Protein AF-A0A917JAT6-F1 (afdb_monomer)

Sequence (287 aa):
MPDSNSFQEDFKFYHLDSLLVVKVNQLYSSKQAAKDDDYQKNLVIRNLDEDVFSIVPGIKSLMTAGKVTSITLRTAHGNDFLRFNGGRLDGKFVSKKGEKTIIEGFYKKGIEDSIWTFGDTSSALVTKVKFINGERTQIQQFKDDKLVSSNTINTRTDTIRNKGIQIGVLILCMISMVFLLVKNYLSTLHKKLQIKLGFKWLLCLVLPVVVWIFQLIITLLLGDNHHDIFEMVAIFFLLYISTCPLFFIIVFLIRLSKQIDIIWYCLSFALAFNVWKAYGEFLMLSI

Nearest PDB structures (foldseek):
  9cpc-assembly1_3Q  TM=5.060E-01  e=4.521E+00  Sus scrofa
  2kgx-assembly1_A  TM=2.563E-01  e=4.772E+00  Mus musculus
  6dfk-assembly2_L  TM=2.244E-01  e=6.958E+00  Plasmodium falciparum 3D7

Radius of gyration: 28.68 Å; Cα contacts (8 Å, |Δi|>4): 379; chains: 1; bounding box: 66×33×79 Å

Structure (mmCIF, N/CA/C/O backbone):
data_AF-A0A917JAT6-F1
#
_entry.id   AF-A0A917JAT6-F1
#
loop_
_atom_site.group_PDB
_atom_site.id
_atom_site.type_symbol
_atom_site.label_atom_id
_atom_site.label_alt_id
_atom_site.label_comp_id
_atom_site.label_asym_id
_atom_site.label_entity_id
_atom_site.label_seq_id
_atom_site.pdbx_PDB_ins_code
_atom_site.Cartn_x
_atom_site.Cartn_y
_atom_site.Cartn_z
_atom_site.occupancy
_at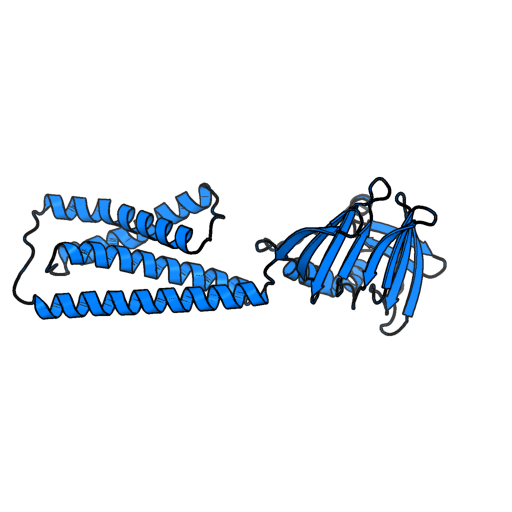om_site.B_iso_or_equiv
_atom_site.auth_seq_id
_atom_site.auth_comp_id
_atom_site.auth_asym_id
_atom_site.auth_atom_id
_atom_site.pdbx_PDB_model_num
ATOM 1 N N . MET A 1 1 ? 32.120 -16.185 0.693 1.00 26.16 1 MET A N 1
ATOM 2 C CA . MET A 1 1 ? 32.010 -15.627 -0.670 1.00 26.16 1 MET A CA 1
ATOM 3 C C . MET A 1 1 ? 30.837 -16.326 -1.327 1.00 26.16 1 MET A C 1
ATOM 5 O O . MET A 1 1 ? 30.797 -17.542 -1.199 1.00 26.16 1 MET A O 1
ATOM 9 N N . PRO A 1 2 ? 29.861 -15.619 -1.915 1.00 32.66 2 PRO A N 1
ATOM 10 C CA . PRO A 1 2 ? 28.844 -16.288 -2.714 1.00 32.66 2 PRO A CA 1
ATOM 11 C C . PRO A 1 2 ? 29.507 -16.836 -3.986 1.00 32.66 2 PRO A C 1
ATOM 13 O O . PRO A 1 2 ? 30.313 -16.138 -4.606 1.00 32.66 2 PRO A O 1
ATOM 16 N N . ASP A 1 3 ? 29.220 -18.092 -4.321 1.00 32.19 3 ASP A N 1
ATOM 17 C CA . ASP A 1 3 ? 29.770 -18.785 -5.487 1.00 32.19 3 ASP A CA 1
ATOM 18 C C . ASP A 1 3 ? 29.329 -18.109 -6.793 1.00 32.19 3 ASP A C 1
ATOM 20 O O . ASP A 1 3 ? 28.175 -17.717 -6.957 1.00 32.19 3 ASP A O 1
ATOM 24 N N . SER A 1 4 ? 30.241 -18.014 -7.762 1.00 40.44 4 SER A N 1
ATOM 25 C CA . SER A 1 4 ? 30.101 -17.270 -9.026 1.00 40.44 4 SER A CA 1
ATOM 26 C C . SER A 1 4 ? 28.931 -17.686 -9.935 1.00 40.44 4 SER A C 1
ATOM 28 O O . SER A 1 4 ? 28.701 -17.044 -10.958 1.00 40.44 4 SER A O 1
ATOM 30 N N . ASN A 1 5 ? 28.190 -18.738 -9.580 1.00 38.47 5 ASN A N 1
ATOM 31 C CA . ASN A 1 5 ? 27.016 -19.213 -10.312 1.00 38.47 5 ASN A CA 1
ATOM 32 C C . ASN A 1 5 ? 25.690 -18.603 -9.819 1.00 38.47 5 ASN A C 1
ATOM 34 O O . ASN A 1 5 ? 24.684 -18.760 -10.504 1.00 38.47 5 ASN A O 1
ATOM 38 N N . SER A 1 6 ? 25.660 -17.877 -8.691 1.00 45.09 6 SER A N 1
ATOM 39 C CA . SER A 1 6 ? 24.417 -17.284 -8.161 1.00 45.09 6 SER A CA 1
ATOM 40 C C . SER A 1 6 ? 23.932 -16.046 -8.928 1.00 45.09 6 SER A C 1
ATOM 42 O O . SER A 1 6 ? 22.791 -15.637 -8.769 1.00 45.09 6 SER A O 1
ATOM 44 N N . PHE A 1 7 ? 24.770 -15.435 -9.772 1.00 51.31 7 PHE A N 1
ATOM 45 C CA . PHE A 1 7 ? 24.435 -14.181 -10.463 1.00 51.31 7 PHE A CA 1
ATOM 46 C C . PHE A 1 7 ? 23.623 -14.352 -11.754 1.00 51.31 7 PHE A C 1
ATOM 48 O O . PHE A 1 7 ? 23.076 -13.368 -12.251 1.00 51.31 7 PHE A O 1
ATOM 55 N N . GLN A 1 8 ? 23.568 -15.556 -12.336 1.00 51.12 8 GLN A N 1
ATOM 56 C CA . GLN A 1 8 ? 22.946 -15.756 -13.654 1.00 51.12 8 GLN A CA 1
ATOM 57 C C . GLN A 1 8 ? 21.416 -15.646 -13.636 1.00 51.12 8 GLN A C 1
ATOM 59 O O . GLN A 1 8 ? 20.826 -15.262 -14.648 1.00 51.12 8 GLN A O 1
ATOM 64 N N . GLU A 1 9 ? 20.770 -15.963 -12.512 1.00 60.34 9 GLU A N 1
ATOM 65 C CA . GLU A 1 9 ? 19.317 -15.805 -12.380 1.00 60.34 9 GLU A CA 1
ATOM 66 C C . GLU A 1 9 ? 18.945 -14.331 -12.141 1.00 60.34 9 GLU A C 1
ATOM 68 O O . GLU A 1 9 ? 18.022 -13.807 -12.777 1.00 60.34 9 GLU A O 1
ATOM 73 N N . ASP A 1 10 ? 19.746 -13.621 -11.343 1.00 73.69 10 ASP A N 1
ATOM 74 C CA . ASP A 1 10 ? 19.476 -12.243 -10.924 1.00 73.69 10 ASP A CA 1
ATOM 75 C C . ASP A 1 10 ? 19.857 -11.192 -11.978 1.00 73.69 10 ASP A C 1
ATOM 77 O O . ASP A 1 10 ? 19.157 -10.186 -12.127 1.00 73.69 10 ASP A O 1
ATOM 81 N N . PHE A 1 11 ? 20.918 -11.423 -12.762 1.00 83.00 11 PHE A N 1
ATOM 82 C CA . PHE A 1 11 ? 21.446 -10.455 -13.729 1.00 83.00 11 PHE A CA 1
ATOM 83 C C . PHE A 1 11 ? 21.604 -11.024 -15.144 1.00 83.00 11 PHE A C 1
ATOM 85 O O . PHE A 1 11 ? 21.954 -12.180 -15.363 1.00 83.00 11 PHE A O 1
ATOM 92 N N . LYS A 1 12 ? 21.399 -10.162 -16.144 1.00 86.62 12 LYS A N 1
ATOM 93 C CA . LYS A 1 12 ? 21.742 -10.404 -17.552 1.00 86.62 12 LYS A CA 1
ATOM 94 C C . LYS A 1 12 ? 22.658 -9.303 -18.058 1.00 86.62 12 LYS A C 1
ATOM 96 O O . LYS A 1 12 ? 22.337 -8.123 -17.942 1.00 86.62 12 LYS A O 1
ATOM 101 N N . PHE A 1 13 ? 23.770 -9.696 -18.663 1.00 87.75 13 PHE A N 1
ATOM 102 C CA . PHE A 1 13 ? 24.821 -8.785 -19.104 1.00 87.75 13 PHE A CA 1
ATOM 103 C C . PHE A 1 13 ? 24.815 -8.632 -20.625 1.00 87.75 13 PHE A C 1
ATOM 105 O O . PHE A 1 13 ? 24.761 -9.623 -21.352 1.00 87.75 13 PHE A O 1
ATOM 112 N N . TYR A 1 14 ? 24.901 -7.392 -21.106 1.00 87.62 14 TYR A N 1
ATOM 113 C CA . TYR A 1 14 ? 25.082 -7.069 -22.519 1.00 87.62 14 TYR A CA 1
ATOM 114 C C . TYR A 1 14 ? 26.344 -6.220 -22.669 1.00 87.62 14 TYR A C 1
ATOM 116 O O . TYR A 1 14 ? 26.403 -5.081 -22.203 1.00 87.62 14 TYR A O 1
ATOM 124 N N . HIS A 1 15 ? 27.359 -6.790 -23.311 1.00 86.94 15 HIS A N 1
ATOM 125 C CA . HIS A 1 15 ? 28.619 -6.109 -23.589 1.00 86.94 15 HIS A CA 1
ATOM 126 C C . HIS A 1 15 ? 28.504 -5.346 -24.912 1.00 86.94 15 HIS A C 1
ATOM 128 O O . HIS A 1 15 ? 28.203 -5.940 -25.946 1.00 86.94 15 HIS A O 1
ATOM 134 N N . LEU A 1 16 ? 28.727 -4.033 -24.868 1.00 84.12 16 LEU A N 1
ATOM 135 C CA . LEU A 1 16 ? 28.661 -3.125 -26.013 1.00 84.12 16 LEU A CA 1
ATOM 136 C C . LEU A 1 16 ? 29.950 -2.301 -26.072 1.00 84.12 16 LEU A C 1
ATOM 138 O O . LEU A 1 16 ? 30.030 -1.233 -25.471 1.00 84.12 16 LEU A O 1
ATOM 142 N N . ASP A 1 17 ? 30.960 -2.801 -26.782 1.00 81.38 17 ASP A N 1
ATOM 143 C CA . ASP A 1 17 ? 32.300 -2.210 -26.902 1.00 81.38 17 ASP A CA 1
ATOM 144 C C . ASP A 1 17 ? 32.926 -1.828 -25.544 1.00 81.38 17 ASP A C 1
ATOM 146 O O . ASP A 1 17 ? 33.538 -2.655 -24.872 1.00 81.38 17 ASP A O 1
ATOM 150 N N . SER A 1 18 ? 32.761 -0.570 -25.125 1.00 82.31 18 SER A N 1
ATOM 151 C CA . SER A 1 18 ? 33.273 -0.015 -23.862 1.00 82.31 18 SER A CA 1
ATOM 152 C C . SER A 1 18 ? 32.227 0.073 -22.743 1.00 82.31 18 SER A C 1
ATOM 154 O O . SER A 1 18 ? 32.547 0.499 -21.634 1.00 82.31 18 SER A O 1
ATOM 156 N N . LEU A 1 19 ? 30.981 -0.310 -23.022 1.00 85.38 19 LEU A N 1
ATOM 157 C CA . LEU A 1 19 ? 29.844 -0.236 -22.115 1.00 85.38 19 LEU A CA 1
ATOM 158 C C . LEU A 1 19 ? 29.406 -1.637 -21.689 1.00 85.38 19 LEU A C 1
ATOM 160 O O . LEU A 1 19 ? 29.273 -2.548 -22.506 1.00 85.38 19 LEU A O 1
ATOM 164 N N . LEU A 1 20 ? 29.116 -1.779 -20.400 1.00 87.81 20 LEU A N 1
ATOM 165 C CA . LEU A 1 20 ? 28.405 -2.927 -19.858 1.00 87.81 20 LEU A CA 1
ATOM 166 C C . LEU A 1 20 ? 26.990 -2.485 -19.502 1.00 87.81 20 LEU A C 1
ATOM 168 O O . LEU A 1 20 ? 26.807 -1.577 -18.693 1.00 87.81 20 LEU A O 1
ATOM 172 N N . VAL A 1 21 ? 25.996 -3.136 -20.092 1.00 87.44 21 VAL A N 1
ATOM 173 C CA . VAL A 1 21 ? 24.591 -2.918 -19.756 1.00 87.44 21 VAL A CA 1
ATOM 174 C C . VAL A 1 21 ? 24.119 -4.101 -18.933 1.00 87.44 21 VAL A C 1
ATOM 176 O O . VAL A 1 21 ? 24.213 -5.249 -19.368 1.00 87.44 21 VAL A O 1
ATOM 179 N N . VAL A 1 22 ? 23.610 -3.814 -17.740 1.00 86.62 22 VAL A N 1
ATOM 180 C CA . VAL A 1 22 ? 23.128 -4.827 -16.804 1.00 86.62 22 VAL A CA 1
ATOM 181 C C . VAL A 1 22 ? 21.609 -4.755 -16.754 1.00 86.62 22 VAL A C 1
ATOM 183 O O . VAL A 1 22 ? 21.034 -3.734 -16.386 1.00 86.62 22 VAL A O 1
ATOM 186 N N . LYS A 1 23 ? 20.949 -5.847 -17.129 1.00 87.06 23 LYS A N 1
ATOM 187 C CA . LYS A 1 23 ? 19.532 -6.063 -16.857 1.00 87.06 23 LYS A CA 1
ATOM 188 C C . LYS A 1 23 ? 19.415 -6.799 -15.532 1.00 87.06 23 LYS A C 1
ATOM 190 O O . LYS A 1 23 ? 19.900 -7.918 -15.405 1.00 87.06 23 LYS A O 1
ATOM 195 N N . VAL A 1 24 ? 18.736 -6.178 -14.582 1.00 83.81 24 VAL A N 1
ATOM 196 C CA . VAL A 1 24 ? 18.411 -6.782 -13.292 1.00 83.81 24 VAL A CA 1
ATOM 197 C C . VAL A 1 24 ? 17.063 -7.484 -13.431 1.00 83.81 24 VAL A C 1
ATOM 199 O O . VAL A 1 24 ? 16.063 -6.842 -13.747 1.00 83.81 24 VAL A O 1
ATOM 202 N N . ASN A 1 25 ? 17.046 -8.809 -13.298 1.00 79.81 25 ASN A N 1
ATOM 203 C CA . ASN A 1 25 ? 15.832 -9.612 -13.431 1.00 79.81 25 ASN A CA 1
ATOM 204 C C . ASN A 1 25 ? 15.031 -9.629 -12.125 1.00 79.81 25 ASN A C 1
ATOM 206 O O . ASN A 1 25 ? 13.802 -9.631 -12.179 1.00 79.81 25 ASN A O 1
ATOM 210 N N . GLN A 1 26 ? 15.714 -9.648 -10.977 1.00 73.62 26 GLN A N 1
ATOM 211 C CA . GLN A 1 26 ? 15.099 -9.690 -9.652 1.00 73.62 26 GLN A CA 1
ATOM 212 C C . GLN A 1 26 ? 15.889 -8.837 -8.656 1.00 73.62 26 GLN A C 1
ATOM 214 O O . GLN A 1 26 ? 17.112 -8.752 -8.723 1.00 73.62 26 GLN A O 1
ATOM 219 N N . LEU A 1 27 ? 15.168 -8.197 -7.734 1.00 72.19 27 LEU A N 1
ATOM 220 C CA . LEU A 1 27 ? 15.721 -7.496 -6.578 1.00 72.19 27 LEU A CA 1
ATOM 221 C C . LEU A 1 27 ? 14.931 -7.919 -5.348 1.00 72.19 27 LEU A C 1
ATOM 223 O O . LEU A 1 27 ? 13.707 -7.778 -5.312 1.00 72.19 27 LEU A O 1
ATOM 227 N N . TYR A 1 28 ? 15.634 -8.419 -4.339 1.00 66.19 28 TYR A N 1
ATOM 228 C CA . TYR A 1 28 ? 15.026 -8.739 -3.056 1.00 66.19 28 TYR A CA 1
ATOM 229 C C . TYR A 1 28 ? 14.884 -7.471 -2.213 1.00 66.19 28 TYR A C 1
ATOM 231 O O . TYR A 1 28 ? 15.840 -6.721 -2.029 1.00 66.19 28 TYR A O 1
ATOM 239 N N . SER A 1 29 ? 13.689 -7.254 -1.663 1.00 62.28 29 SER A N 1
ATOM 240 C CA . SER A 1 29 ? 13.439 -6.239 -0.639 1.00 62.28 29 SER A CA 1
ATOM 241 C C . SER A 1 29 ? 13.060 -6.929 0.662 1.00 62.28 29 SER A C 1
ATOM 243 O O . SER A 1 29 ? 12.174 -7.781 0.682 1.00 62.28 29 SER A O 1
ATOM 245 N N . SER A 1 30 ? 13.713 -6.549 1.759 1.00 56.97 30 SER A N 1
ATOM 246 C CA . SER A 1 30 ? 13.382 -7.030 3.105 1.00 56.97 30 SER A CA 1
ATOM 247 C C . SER A 1 30 ? 12.138 -6.358 3.694 1.00 56.97 30 SER A C 1
ATOM 249 O O . SER A 1 30 ? 11.645 -6.787 4.735 1.00 56.97 30 SER A O 1
ATOM 251 N N . LYS A 1 31 ? 11.623 -5.301 3.050 1.00 57.16 31 LYS A N 1
ATOM 252 C CA . LYS A 1 31 ? 10.416 -4.595 3.488 1.00 57.16 31 LYS A CA 1
ATOM 253 C C . LYS A 1 31 ? 9.184 -5.211 2.837 1.00 57.16 31 LYS A C 1
ATOM 255 O O . LYS A 1 31 ? 9.107 -5.307 1.614 1.00 57.16 31 LYS A O 1
ATOM 260 N N . GLN A 1 32 ? 8.211 -5.584 3.665 1.00 53.62 32 GLN A N 1
ATOM 261 C CA . GLN A 1 32 ? 6.895 -6.014 3.208 1.00 53.62 32 GLN A CA 1
ATOM 262 C C . GLN A 1 32 ? 6.254 -4.858 2.431 1.00 53.62 32 GLN A C 1
ATOM 264 O O . GLN A 1 32 ? 6.101 -3.762 2.969 1.00 53.62 32 GLN A O 1
ATOM 269 N N . ALA A 1 33 ? 5.956 -5.076 1.149 1.00 50.56 33 ALA A N 1
ATOM 270 C CA . ALA A 1 33 ? 5.311 -4.062 0.326 1.00 50.56 33 ALA A CA 1
ATOM 271 C C . ALA A 1 33 ? 3.945 -3.729 0.935 1.00 50.56 33 ALA A C 1
ATOM 273 O O . ALA A 1 33 ? 3.173 -4.644 1.245 1.00 50.56 33 ALA A O 1
ATOM 274 N N . ALA A 1 34 ? 3.630 -2.440 1.105 1.00 53.25 34 ALA A N 1
ATOM 275 C CA . ALA A 1 34 ? 2.240 -2.080 1.326 1.00 53.25 34 ALA A CA 1
ATOM 276 C C . ALA A 1 34 ? 1.436 -2.464 0.069 1.00 53.25 34 ALA A C 1
ATOM 278 O O . ALA A 1 34 ? 1.977 -2.698 -1.018 1.00 53.25 34 ALA A O 1
ATOM 279 N N . LYS A 1 35 ? 0.126 -2.619 0.214 1.00 52.84 35 LYS A N 1
ATOM 280 C CA . LYS A 1 35 ? -0.725 -3.011 -0.907 1.00 52.84 35 LYS A CA 1
ATOM 281 C C . LYS A 1 35 ? -0.619 -1.978 -2.043 1.00 52.84 35 LYS A C 1
ATOM 283 O O . LYS A 1 35 ? -0.720 -0.786 -1.777 1.00 52.84 35 LYS A O 1
ATOM 288 N N . ASP A 1 36 ? -0.426 -2.450 -3.279 1.00 51.78 36 ASP A N 1
ATOM 289 C CA . ASP A 1 36 ? -0.263 -1.616 -4.487 1.00 51.78 36 ASP A CA 1
ATOM 290 C C . ASP A 1 36 ? 0.887 -0.585 -4.390 1.00 51.78 36 ASP A C 1
ATOM 292 O O . ASP A 1 36 ? 0.876 0.460 -5.039 1.00 51.78 36 ASP A O 1
ATOM 296 N N . ASP A 1 37 ? 1.907 -0.886 -3.580 1.00 60.38 37 ASP A N 1
ATOM 297 C CA . ASP A 1 37 ? 3.001 0.027 -3.254 1.00 60.38 37 ASP A CA 1
ATOM 298 C C . ASP A 1 37 ? 4.121 -0.001 -4.304 1.00 60.38 37 ASP A C 1
ATOM 300 O O . ASP A 1 37 ? 5.199 -0.579 -4.129 1.00 60.38 37 ASP A O 1
ATOM 304 N N . ASP A 1 38 ? 3.864 0.678 -5.420 1.00 70.44 38 ASP A N 1
ATOM 305 C CA . ASP A 1 38 ? 4.898 1.000 -6.404 1.00 70.44 38 ASP A CA 1
ATOM 306 C C . ASP A 1 38 ? 5.962 1.966 -5.829 1.00 70.44 38 ASP A C 1
ATOM 308 O O . ASP A 1 38 ? 7.052 2.091 -6.392 1.00 70.44 38 ASP A O 1
ATOM 312 N N . TYR A 1 39 ? 5.695 2.620 -4.692 1.00 72.75 39 TYR A N 1
ATOM 313 C CA . TYR A 1 39 ? 6.650 3.504 -4.029 1.00 72.75 39 TYR A CA 1
ATOM 314 C C . TYR A 1 39 ? 7.823 2.721 -3.421 1.00 72.75 39 TYR A C 1
ATOM 316 O O . TYR A 1 39 ? 8.975 3.118 -3.605 1.00 72.75 39 TYR A O 1
ATOM 324 N N . GLN A 1 40 ? 7.591 1.595 -2.734 1.00 72.56 40 GLN A N 1
ATOM 325 C CA . GLN A 1 40 ? 8.688 0.789 -2.167 1.00 72.56 40 GLN A CA 1
ATOM 326 C C . GLN A 1 40 ? 9.576 0.211 -3.266 1.00 72.56 40 GLN A C 1
ATOM 328 O O . GLN A 1 40 ? 10.797 0.200 -3.111 1.00 72.56 40 GLN A O 1
ATOM 333 N N . LYS A 1 41 ? 8.994 -0.173 -4.414 1.00 76.31 41 LYS A N 1
ATOM 334 C CA . LYS A 1 41 ? 9.765 -0.512 -5.622 1.00 76.31 41 LYS A CA 1
ATOM 335 C C . LYS A 1 41 ? 10.715 0.634 -5.981 1.00 76.31 41 LYS A C 1
ATOM 337 O O . LYS A 1 41 ? 11.912 0.401 -6.137 1.00 76.31 41 LYS A O 1
ATOM 342 N N . ASN A 1 42 ? 10.204 1.864 -6.060 1.00 78.88 42 ASN A N 1
ATOM 343 C CA . ASN A 1 42 ? 11.005 3.043 -6.407 1.00 78.88 42 ASN A CA 1
ATOM 344 C C . ASN A 1 42 ? 12.105 3.338 -5.376 1.00 78.88 42 ASN A C 1
ATOM 346 O O . ASN A 1 42 ? 13.184 3.800 -5.749 1.00 78.88 42 ASN A O 1
ATOM 350 N N . LEU A 1 43 ? 11.861 3.049 -4.093 1.00 78.56 43 LEU A N 1
ATOM 351 C CA . LEU A 1 43 ? 12.864 3.183 -3.037 1.00 78.56 43 LEU A CA 1
ATOM 352 C C . LEU A 1 43 ? 13.999 2.164 -3.200 1.00 78.56 43 LEU A C 1
ATOM 354 O O . LEU A 1 43 ? 15.163 2.538 -3.083 1.00 78.56 43 LEU A O 1
ATOM 358 N N . VAL A 1 44 ? 13.669 0.905 -3.500 1.00 77.50 44 VAL A N 1
ATOM 359 C CA . VAL A 1 44 ? 14.653 -0.177 -3.685 1.00 77.50 44 VAL A CA 1
ATOM 360 C C . VAL A 1 44 ? 15.548 0.094 -4.891 1.00 77.50 44 VAL A C 1
ATOM 362 O O . VAL A 1 44 ? 16.758 -0.075 -4.810 1.00 77.50 44 VAL A O 1
ATOM 365 N N . ILE A 1 45 ? 14.990 0.589 -5.998 1.00 81.94 45 ILE A N 1
ATOM 366 C CA . ILE A 1 45 ? 15.784 0.888 -7.202 1.00 81.94 45 ILE A CA 1
ATOM 367 C C . ILE A 1 45 ? 16.506 2.241 -7.132 1.00 81.94 45 ILE A C 1
ATOM 369 O O . ILE A 1 45 ? 17.188 2.636 -8.082 1.00 81.94 45 ILE A O 1
ATOM 373 N N . ARG A 1 46 ? 16.375 2.976 -6.017 1.00 83.06 46 ARG A N 1
ATOM 374 C CA . ARG A 1 46 ? 16.913 4.331 -5.887 1.00 83.06 46 ARG A CA 1
ATOM 375 C C . ARG A 1 46 ? 18.428 4.382 -5.995 1.00 83.06 46 ARG A C 1
ATOM 377 O O . ARG A 1 46 ? 18.887 5.401 -6.493 1.00 83.06 46 ARG A O 1
ATOM 384 N N . ASN A 1 47 ? 19.168 3.357 -5.582 1.00 82.44 47 ASN A N 1
ATOM 385 C CA . ASN A 1 47 ? 20.638 3.305 -5.647 1.00 82.44 47 ASN A CA 1
ATOM 386 C C . ASN A 1 47 ? 21.138 2.132 -6.505 1.00 82.44 47 ASN A C 1
ATOM 388 O O . ASN A 1 47 ? 22.276 1.695 -6.375 1.00 82.44 47 ASN A O 1
ATOM 392 N N . LEU A 1 48 ? 20.285 1.634 -7.407 1.00 85.31 48 LEU A N 1
ATOM 393 C CA . LEU A 1 48 ? 20.528 0.381 -8.116 1.00 85.31 48 LEU A CA 1
ATOM 394 C C . LEU A 1 48 ? 21.840 0.359 -8.914 1.00 85.31 48 LEU A C 1
ATOM 396 O O . LEU A 1 48 ? 22.477 -0.680 -9.020 1.00 85.31 48 LEU A O 1
ATOM 400 N N . ASP A 1 49 ? 22.245 1.486 -9.492 1.00 85.62 49 ASP A N 1
ATOM 401 C CA . ASP A 1 49 ? 23.511 1.612 -10.217 1.00 85.62 49 ASP A CA 1
ATOM 402 C C . ASP A 1 49 ? 24.732 1.453 -9.301 1.00 85.62 49 ASP A C 1
ATOM 404 O O . ASP A 1 49 ? 25.662 0.728 -9.653 1.00 85.62 49 ASP A O 1
ATOM 408 N N . GLU A 1 50 ? 24.717 2.082 -8.127 1.00 87.06 50 GLU A N 1
ATOM 409 C CA . GLU A 1 50 ? 25.762 1.940 -7.106 1.00 87.06 50 GLU A CA 1
ATOM 410 C C . GLU A 1 50 ? 25.803 0.515 -6.538 1.00 87.06 50 GLU A C 1
ATOM 412 O O . GLU A 1 50 ? 26.877 -0.087 -6.443 1.00 87.06 50 GLU A O 1
ATOM 417 N N . ASP A 1 51 ? 24.633 -0.054 -6.245 1.00 85.19 51 ASP A N 1
ATOM 418 C CA . ASP A 1 51 ? 24.506 -1.411 -5.716 1.00 85.19 51 ASP A CA 1
ATOM 419 C C . ASP A 1 51 ? 25.054 -2.436 -6.721 1.00 85.19 51 ASP A C 1
ATOM 421 O O . ASP A 1 51 ? 25.911 -3.254 -6.378 1.00 85.19 51 ASP A O 1
ATOM 425 N N . VAL A 1 52 ? 24.648 -2.343 -7.994 1.00 85.06 52 VAL A N 1
ATOM 426 C CA . VAL A 1 52 ? 25.148 -3.213 -9.072 1.00 85.06 52 VAL A CA 1
ATOM 427 C C . VAL A 1 52 ? 26.654 -3.039 -9.271 1.00 85.06 52 VAL A C 1
ATOM 429 O O . VAL A 1 52 ? 27.353 -4.035 -9.451 1.00 85.06 52 VAL A O 1
ATOM 432 N N . PHE A 1 53 ? 27.179 -1.812 -9.202 1.00 86.81 53 PHE A N 1
ATOM 433 C CA . PHE A 1 53 ? 28.620 -1.561 -9.302 1.00 86.81 53 PHE A CA 1
ATOM 434 C C . PHE A 1 53 ? 29.423 -2.245 -8.192 1.00 86.81 53 PHE A C 1
ATOM 436 O O . PHE A 1 53 ? 30.502 -2.769 -8.457 1.00 86.81 53 PHE A O 1
ATOM 443 N N . SER A 1 54 ? 28.895 -2.273 -6.967 1.00 84.56 54 SER A N 1
ATOM 444 C CA . SER A 1 54 ? 29.564 -2.916 -5.831 1.00 84.56 54 SER A CA 1
ATOM 445 C C . SER A 1 54 ? 29.582 -4.449 -5.915 1.00 84.56 54 SER A C 1
ATOM 447 O O . SER A 1 54 ? 30.486 -5.087 -5.375 1.00 84.56 54 SER A O 1
ATOM 449 N N . ILE A 1 55 ? 28.597 -5.038 -6.602 1.00 83.31 55 ILE A N 1
ATOM 450 C CA . ILE A 1 55 ? 28.381 -6.488 -6.655 1.00 83.31 55 ILE A CA 1
ATOM 451 C C . ILE A 1 55 ? 29.008 -7.113 -7.906 1.00 83.31 55 ILE A C 1
ATOM 453 O O . ILE A 1 55 ? 29.530 -8.226 -7.840 1.00 83.31 55 ILE A O 1
ATOM 457 N N . VAL A 1 56 ? 28.955 -6.429 -9.052 1.00 81.44 56 VAL A N 1
ATOM 458 C CA . VAL A 1 56 ? 29.403 -6.982 -10.336 1.00 81.44 56 VAL A CA 1
ATOM 459 C C . VAL A 1 56 ? 30.902 -6.720 -10.533 1.00 81.44 56 VAL A C 1
ATOM 461 O O . VAL A 1 56 ? 31.310 -5.575 -10.752 1.00 81.44 56 VAL A O 1
ATOM 464 N N . PRO A 1 57 ? 31.754 -7.763 -10.513 1.00 78.25 57 PRO A N 1
ATOM 465 C CA . PRO A 1 57 ? 33.191 -7.589 -10.671 1.00 78.25 57 PRO A CA 1
ATOM 466 C C . PRO A 1 57 ? 33.552 -7.146 -12.097 1.00 78.25 57 PRO A C 1
ATOM 468 O O . PRO A 1 57 ? 32.919 -7.538 -13.076 1.00 78.25 57 PRO A O 1
ATOM 471 N N . GLY A 1 58 ? 34.620 -6.354 -12.226 1.00 78.06 58 GLY A N 1
ATOM 472 C CA . GLY A 1 58 ? 35.176 -5.953 -13.526 1.00 78.06 58 GLY A CA 1
ATOM 473 C C . GLY A 1 58 ? 34.596 -4.668 -14.127 1.00 78.06 58 GLY A C 1
ATOM 474 O O . GLY A 1 58 ? 35.063 -4.235 -15.184 1.00 78.06 58 GLY A O 1
ATOM 475 N N . ILE A 1 59 ? 33.643 -4.009 -13.459 1.00 82.44 59 ILE A N 1
ATOM 476 C CA . ILE A 1 59 ? 33.204 -2.661 -13.842 1.00 82.44 59 ILE A CA 1
ATOM 477 C C . ILE A 1 59 ? 34.280 -1.653 -13.418 1.00 82.44 59 ILE A C 1
ATOM 479 O O . ILE A 1 59 ? 34.583 -1.514 -12.238 1.00 82.44 59 ILE A O 1
ATOM 483 N N . LYS A 1 60 ? 34.878 -0.941 -14.383 1.00 85.31 60 LYS A N 1
ATOM 484 C CA . LYS A 1 60 ? 35.959 0.027 -14.107 1.00 85.31 60 LYS A CA 1
ATOM 485 C C . LYS A 1 60 ? 35.462 1.304 -13.434 1.00 85.31 60 LYS A C 1
ATOM 487 O O . LYS A 1 60 ? 36.135 1.843 -12.564 1.00 85.31 60 LYS A O 1
ATOM 492 N N . SER A 1 61 ? 34.312 1.810 -13.868 1.00 88.38 61 SER A N 1
ATOM 493 C CA . SER A 1 61 ? 33.697 3.012 -13.312 1.00 88.38 61 SER A CA 1
ATOM 494 C C . SER A 1 61 ? 32.221 3.080 -13.680 1.00 88.38 61 SER A C 1
ATOM 496 O O . SER A 1 61 ? 31.811 2.590 -14.735 1.00 88.38 61 SER A O 1
ATOM 498 N N . LEU A 1 62 ? 31.440 3.761 -12.847 1.00 88.38 62 LEU A N 1
ATOM 499 C CA . LEU A 1 62 ? 30.081 4.158 -13.191 1.00 88.38 62 LEU A CA 1
ATOM 500 C C . LEU A 1 62 ? 30.076 5.198 -14.316 1.00 88.38 62 LEU A C 1
ATOM 502 O O . LEU A 1 62 ? 30.994 6.010 -14.461 1.00 88.38 62 LEU A O 1
ATOM 506 N N . MET A 1 63 ? 29.011 5.182 -15.112 1.00 86.94 63 MET A N 1
ATOM 507 C CA . MET A 1 63 ? 28.748 6.216 -16.107 1.00 86.94 63 MET A CA 1
ATOM 508 C C . MET A 1 63 ? 28.457 7.549 -15.411 1.00 86.94 63 MET A C 1
ATOM 510 O O . MET A 1 63 ? 27.538 7.647 -14.601 1.00 86.94 63 MET A O 1
ATOM 514 N N . THR A 1 64 ? 29.212 8.592 -15.755 1.00 85.88 64 THR A N 1
ATOM 515 C CA . THR A 1 64 ? 29.048 9.927 -15.167 1.00 85.88 64 THR A CA 1
ATOM 516 C C . THR A 1 64 ? 27.660 10.498 -15.459 1.00 85.88 64 THR A C 1
ATOM 518 O O . THR A 1 64 ? 27.198 10.473 -16.604 1.00 85.88 64 THR A O 1
ATOM 521 N N . ALA A 1 65 ? 27.006 11.050 -14.434 1.00 84.19 65 ALA A N 1
ATOM 522 C CA . ALA A 1 65 ? 25.729 11.742 -14.583 1.00 84.19 65 ALA A CA 1
ATOM 523 C C . ALA A 1 65 ? 25.818 12.868 -15.634 1.00 84.19 65 ALA A C 1
ATOM 525 O O . ALA A 1 65 ? 26.838 13.547 -15.747 1.00 84.19 65 ALA A O 1
ATOM 526 N N . GLY A 1 66 ? 24.756 13.059 -16.421 1.00 84.50 66 GLY A N 1
ATOM 527 C CA . GLY A 1 66 ? 24.703 14.033 -17.517 1.00 84.50 66 GLY A CA 1
ATOM 528 C C . GLY A 1 66 ? 25.157 13.481 -18.872 1.00 84.50 66 GLY A C 1
ATOM 529 O O . GLY A 1 66 ? 24.806 14.047 -19.909 1.00 84.50 66 GLY A O 1
ATOM 530 N N . LYS A 1 67 ? 25.887 12.357 -18.905 1.00 88.56 67 LYS A N 1
ATOM 531 C CA . LYS A 1 67 ? 26.261 11.698 -20.162 1.00 88.56 67 LYS A CA 1
ATOM 532 C C . LYS A 1 67 ? 25.075 10.907 -20.707 1.00 88.56 67 LYS A C 1
ATOM 534 O O . LYS A 1 67 ? 24.718 9.864 -20.163 1.00 88.56 67 LYS A O 1
ATOM 539 N N . VAL A 1 68 ? 24.482 11.396 -21.794 1.00 88.25 68 VAL A N 1
ATOM 540 C CA . VAL A 1 68 ? 23.357 10.729 -22.460 1.00 88.25 68 VAL A CA 1
ATOM 541 C C . VAL A 1 68 ? 23.873 9.675 -23.433 1.00 88.25 68 VAL A C 1
ATOM 543 O O . VAL A 1 68 ? 24.675 9.980 -24.315 1.00 88.25 68 VAL A O 1
ATOM 546 N N . THR A 1 69 ? 23.388 8.444 -23.303 1.00 90.00 69 THR A N 1
ATOM 547 C CA . THR A 1 69 ? 23.656 7.354 -24.250 1.00 90.00 69 THR A CA 1
ATOM 548 C C . THR A 1 69 ? 22.347 6.748 -24.734 1.00 90.00 69 THR A C 1
ATOM 550 O O . THR A 1 69 ? 21.309 6.826 -24.078 1.00 90.00 69 THR A O 1
ATOM 553 N N . SER A 1 70 ? 22.355 6.188 -25.938 1.00 92.44 70 SER A N 1
ATOM 554 C CA . SER A 1 70 ? 21.210 5.468 -26.491 1.00 92.44 70 SER A CA 1
ATOM 555 C C . SER A 1 70 ? 21.698 4.144 -27.036 1.00 92.44 70 SER A C 1
ATOM 557 O O . SER A 1 70 ? 22.676 4.103 -27.777 1.00 92.44 70 SER A O 1
ATOM 559 N N . ILE A 1 71 ? 21.040 3.069 -26.627 1.00 91.69 71 ILE A N 1
ATOM 560 C CA . ILE A 1 71 ? 21.411 1.708 -26.991 1.00 91.69 71 ILE A CA 1
ATOM 561 C C . ILE A 1 71 ? 20.188 0.978 -27.523 1.00 91.69 71 ILE A C 1
ATOM 563 O O . ILE A 1 71 ? 19.055 1.248 -27.124 1.00 91.69 71 ILE A O 1
ATOM 567 N N . THR A 1 72 ? 20.428 0.038 -28.428 1.00 92.31 72 THR A N 1
ATOM 568 C CA . THR A 1 72 ? 19.404 -0.907 -28.870 1.00 92.31 72 THR A CA 1
ATOM 569 C C . THR A 1 72 ? 19.797 -2.285 -28.373 1.00 92.31 72 THR A C 1
ATOM 571 O O . THR A 1 72 ? 20.850 -2.796 -28.750 1.00 92.31 72 THR A O 1
ATOM 574 N N . LEU A 1 73 ? 18.967 -2.882 -27.522 1.00 90.19 73 LEU A N 1
ATOM 575 C CA . LEU A 1 73 ? 19.152 -4.250 -27.058 1.00 90.19 73 LEU A CA 1
ATOM 576 C C . LEU A 1 73 ? 18.264 -5.190 -27.864 1.00 90.19 73 LEU A C 1
ATOM 578 O O . LEU A 1 73 ? 17.061 -4.972 -27.993 1.00 90.19 73 LEU A O 1
ATOM 582 N N . ARG A 1 74 ? 18.860 -6.262 -28.385 1.00 88.88 74 ARG A N 1
ATOM 583 C CA . ARG A 1 74 ? 18.116 -7.355 -29.013 1.00 88.88 74 ARG A CA 1
ATOM 584 C C . ARG A 1 74 ? 17.723 -8.350 -27.930 1.00 88.88 74 ARG A C 1
ATOM 586 O O . ARG A 1 74 ? 18.589 -8.952 -27.300 1.00 88.88 74 ARG A O 1
ATOM 593 N N . THR A 1 75 ? 16.428 -8.509 -27.706 1.00 84.19 75 THR A N 1
ATOM 594 C CA . THR A 1 75 ? 15.863 -9.456 -26.744 1.00 84.19 75 THR A CA 1
ATOM 595 C C . THR A 1 75 ? 15.103 -10.561 -27.472 1.00 84.19 75 THR A C 1
ATOM 597 O O . THR A 1 75 ? 14.826 -10.470 -28.667 1.00 84.19 75 THR A O 1
ATOM 600 N N . ALA A 1 76 ? 14.717 -11.614 -26.747 1.00 82.88 76 ALA A N 1
ATOM 601 C CA . ALA A 1 76 ? 13.873 -12.677 -27.298 1.00 82.88 76 ALA A CA 1
ATOM 602 C C . ALA A 1 76 ? 12.496 -12.170 -27.779 1.00 82.88 76 ALA A C 1
ATOM 604 O O . ALA A 1 76 ? 11.837 -12.831 -28.578 1.00 82.88 76 ALA A O 1
ATOM 605 N N . HIS A 1 77 ? 12.054 -11.006 -27.294 1.00 80.75 77 HIS A N 1
ATOM 606 C CA . HIS A 1 77 ? 10.741 -10.440 -27.603 1.00 80.75 77 HIS A CA 1
ATOM 607 C C . HIS A 1 77 ? 10.786 -9.357 -28.688 1.00 80.75 77 HIS A C 1
ATOM 609 O O . HIS A 1 77 ? 9.734 -9.010 -29.228 1.00 80.75 77 HIS A O 1
ATOM 615 N N . GLY A 1 78 ? 11.975 -8.857 -29.040 1.00 87.56 78 GLY A N 1
ATOM 616 C CA . GLY A 1 78 ? 12.131 -7.794 -30.022 1.00 87.56 78 GLY A CA 1
ATOM 617 C C . GLY A 1 78 ? 13.375 -6.935 -29.807 1.00 87.56 78 GLY A C 1
ATOM 618 O O . GLY A 1 78 ? 14.366 -7.372 -29.229 1.00 87.56 78 GLY A O 1
ATOM 619 N N . ASN A 1 79 ? 13.312 -5.701 -30.294 1.00 93.69 79 ASN A N 1
ATOM 620 C CA . ASN A 1 79 ? 14.351 -4.694 -30.128 1.00 93.69 79 ASN A CA 1
ATOM 621 C C . ASN A 1 79 ? 13.885 -3.637 -29.128 1.00 93.69 79 ASN A C 1
ATOM 623 O O . ASN A 1 79 ? 12.880 -2.964 -29.368 1.00 93.69 79 ASN A O 1
ATOM 627 N N . ASP A 1 80 ? 14.651 -3.465 -28.057 1.00 93.12 80 ASP A N 1
ATOM 628 C CA . ASP A 1 80 ? 14.411 -2.459 -27.032 1.00 93.12 80 ASP A CA 1
ATOM 629 C C . ASP A 1 80 ? 15.344 -1.271 -27.262 1.00 93.12 80 ASP A C 1
ATOM 631 O O . ASP A 1 80 ? 16.568 -1.392 -27.210 1.00 93.12 80 ASP A O 1
ATOM 635 N N . PHE A 1 81 ? 14.756 -0.112 -27.519 1.00 95.12 81 PHE A N 1
ATOM 636 C CA . PHE A 1 81 ? 15.438 1.160 -27.689 1.00 95.12 81 PHE A CA 1
ATOM 637 C C . PHE A 1 81 ? 15.443 1.875 -26.343 1.00 95.12 81 PHE A C 1
ATOM 639 O O . PHE A 1 81 ? 14.403 2.314 -25.843 1.00 95.12 81 PHE A O 1
ATOM 646 N N . LEU A 1 82 ? 16.629 1.960 -25.754 1.00 93.62 82 LEU A N 1
ATOM 647 C CA . LEU A 1 82 ? 16.844 2.469 -24.412 1.00 93.62 82 LEU A CA 1
ATOM 648 C C . LEU A 1 82 ? 17.650 3.759 -24.477 1.00 93.62 82 LEU A C 1
ATOM 650 O O . LEU A 1 82 ? 18.675 3.827 -25.159 1.00 93.62 82 LEU A O 1
ATOM 654 N N . ARG A 1 83 ? 17.230 4.762 -23.710 1.00 93.75 83 ARG A N 1
ATOM 655 C CA . ARG A 1 83 ? 18.001 5.981 -23.485 1.00 93.75 83 ARG A CA 1
ATOM 656 C C . ARG A 1 83 ? 18.422 6.049 -22.028 1.00 93.75 83 ARG A C 1
ATOM 658 O O . ARG A 1 83 ? 17.603 5.831 -21.140 1.00 93.75 83 ARG A O 1
ATOM 665 N N . PHE A 1 84 ? 19.686 6.371 -21.807 1.00 91.31 84 PHE A N 1
ATOM 666 C CA . PHE A 1 84 ? 20.276 6.526 -20.490 1.00 91.31 84 PHE A CA 1
ATOM 667 C C . PHE A 1 84 ? 20.794 7.948 -20.293 1.00 91.31 84 PHE A C 1
ATOM 669 O O . PHE A 1 84 ? 21.178 8.622 -21.251 1.00 91.31 84 PHE A O 1
ATOM 676 N N . ASN A 1 85 ? 20.845 8.371 -19.036 1.00 91.62 85 ASN A N 1
ATOM 677 C CA . ASN A 1 85 ? 21.548 9.554 -18.561 1.00 91.62 85 ASN A CA 1
ATOM 678 C C . ASN A 1 85 ? 22.412 9.134 -17.365 1.00 91.62 85 ASN A C 1
ATOM 680 O O . ASN A 1 85 ? 21.894 8.789 -16.301 1.00 91.62 85 ASN A O 1
ATOM 684 N N . GLY A 1 86 ? 23.731 9.090 -17.560 1.00 90.06 86 GLY A N 1
ATOM 685 C CA . GLY A 1 86 ? 24.628 8.389 -16.643 1.00 90.06 86 GLY A CA 1
ATOM 686 C C . GLY A 1 86 ? 24.349 6.884 -16.645 1.00 90.06 86 GLY A C 1
ATOM 687 O O . GLY A 1 86 ? 24.275 6.269 -17.708 1.00 90.06 86 GLY A O 1
ATOM 688 N N . GLY A 1 87 ? 24.209 6.286 -15.460 1.00 88.00 87 GLY A N 1
ATOM 689 C CA . GLY A 1 87 ? 23.937 4.852 -15.291 1.00 88.00 87 GLY A CA 1
ATOM 690 C C . GLY A 1 87 ? 22.465 4.439 -15.405 1.00 88.00 87 GLY A C 1
ATOM 691 O O . GLY A 1 87 ? 22.168 3.252 -15.307 1.00 88.00 87 GLY A O 1
ATOM 692 N N . ARG A 1 88 ? 21.527 5.379 -15.598 1.00 88.81 88 ARG A N 1
ATOM 693 C CA . ARG A 1 88 ? 20.083 5.112 -15.454 1.00 88.81 88 ARG A CA 1
ATOM 694 C C . ARG A 1 88 ? 19.282 5.411 -16.701 1.00 88.81 88 ARG A C 1
ATOM 696 O O . ARG A 1 88 ? 19.620 6.331 -17.441 1.00 88.81 88 ARG A O 1
ATOM 703 N N . LEU A 1 89 ? 18.185 4.674 -16.880 1.00 91.38 89 LEU A N 1
ATOM 704 C CA . LEU A 1 89 ? 17.207 4.936 -17.932 1.00 91.38 89 LEU A CA 1
ATOM 705 C C . LEU A 1 89 ? 16.587 6.320 -17.743 1.00 91.38 89 LEU A C 1
ATOM 707 O O . LEU A 1 89 ? 16.059 6.640 -16.681 1.00 91.38 89 LEU A O 1
ATOM 711 N N . ASP A 1 90 ? 16.661 7.155 -18.766 1.00 92.50 90 ASP A N 1
ATOM 712 C CA . ASP A 1 90 ? 16.171 8.526 -18.707 1.00 92.50 90 ASP A CA 1
ATOM 713 C C . ASP A 1 90 ? 15.801 8.990 -20.114 1.00 92.50 90 ASP A C 1
ATOM 715 O O . ASP A 1 90 ? 16.647 9.131 -21.003 1.00 92.50 90 ASP A O 1
ATOM 719 N N . GLY A 1 91 ? 14.509 9.195 -20.331 1.00 92.62 91 GLY A N 1
ATOM 720 C CA . GLY A 1 91 ? 13.932 9.498 -21.624 1.00 92.62 91 GLY A CA 1
ATOM 721 C C . GLY A 1 91 ? 13.023 8.402 -22.172 1.00 92.62 91 GLY A C 1
ATOM 722 O O . GLY A 1 91 ? 12.529 7.527 -21.462 1.00 92.62 91 GLY A O 1
ATOM 723 N N . LYS A 1 92 ? 12.776 8.487 -23.480 1.00 93.94 92 LYS A N 1
ATOM 724 C CA . LYS A 1 92 ? 11.850 7.612 -24.196 1.00 93.94 92 LYS A CA 1
ATOM 725 C C . LYS A 1 92 ? 12.358 6.166 -24.234 1.00 93.94 92 LYS A C 1
ATOM 727 O O . LYS A 1 92 ? 13.504 5.923 -24.606 1.00 93.94 92 LYS A O 1
ATOM 732 N N . PHE A 1 93 ? 11.465 5.239 -23.911 1.00 94.88 93 PHE A N 1
ATOM 733 C CA . PHE A 1 93 ? 11.616 3.801 -24.082 1.00 94.88 93 PHE A CA 1
ATOM 734 C C . PHE A 1 93 ? 10.689 3.325 -25.199 1.00 94.88 93 PHE A C 1
ATOM 736 O O . PHE A 1 93 ? 9.514 3.698 -25.235 1.00 94.88 93 PHE A O 1
ATOM 743 N N . VAL A 1 94 ? 11.209 2.494 -26.102 1.00 95.25 94 VAL A N 1
ATOM 744 C CA . VAL A 1 94 ? 10.409 1.856 -27.153 1.00 95.25 94 VAL A CA 1
ATOM 745 C C . VAL A 1 94 ? 10.829 0.402 -27.270 1.00 95.25 94 VAL A C 1
ATOM 747 O O . VAL A 1 94 ? 12.008 0.126 -27.437 1.00 95.25 94 VAL A O 1
ATOM 750 N N . SER A 1 95 ? 9.877 -0.522 -27.254 1.00 93.44 95 SER A N 1
ATOM 751 C CA . SER A 1 95 ? 10.103 -1.919 -27.619 1.00 93.44 95 SER A CA 1
ATOM 752 C C . SER A 1 95 ? 9.356 -2.230 -28.909 1.00 93.44 95 SER A C 1
ATOM 754 O O . SER A 1 95 ? 8.162 -1.931 -29.033 1.00 93.44 95 SER A O 1
ATOM 756 N N . LYS A 1 96 ? 10.056 -2.811 -29.886 1.00 93.81 96 LYS A N 1
ATOM 757 C CA . LYS A 1 96 ? 9.493 -3.194 -31.186 1.00 93.81 96 LYS A CA 1
ATOM 758 C C . LYS A 1 96 ? 9.631 -4.685 -31.443 1.00 93.81 96 LYS A C 1
ATOM 760 O O . LYS A 1 96 ? 10.713 -5.243 -31.283 1.00 93.81 96 LYS A O 1
ATOM 765 N N . LYS A 1 97 ? 8.575 -5.302 -31.970 1.00 91.69 97 LYS A N 1
ATOM 766 C CA . LYS A 1 97 ? 8.593 -6.668 -32.503 1.00 91.69 97 LYS A CA 1
ATOM 767 C C . LYS A 1 97 ? 8.395 -6.604 -34.018 1.00 91.69 97 LYS A C 1
ATOM 769 O O . LYS A 1 97 ? 7.289 -6.357 -34.500 1.00 91.69 97 LYS A O 1
ATOM 774 N N . GLY A 1 98 ? 9.486 -6.772 -34.767 1.00 86.62 98 GLY A N 1
ATOM 775 C CA . GLY A 1 98 ? 9.529 -6.392 -36.184 1.00 86.62 98 GLY A CA 1
ATOM 776 C C . GLY A 1 98 ? 9.374 -4.875 -36.335 1.00 86.62 98 GLY A C 1
ATOM 777 O O . GLY A 1 98 ? 10.001 -4.118 -35.597 1.00 86.62 98 GLY A O 1
ATOM 778 N N . GLU A 1 99 ? 8.496 -4.433 -37.236 1.00 86.06 99 GLU A N 1
ATOM 779 C CA . GLU A 1 99 ? 8.200 -3.004 -37.448 1.00 86.06 99 GLU A CA 1
ATOM 780 C C . GLU A 1 99 ? 7.173 -2.425 -36.457 1.00 86.06 99 GLU A C 1
ATOM 782 O O . GLU A 1 99 ? 6.998 -1.209 -36.373 1.00 86.06 99 GLU A O 1
ATOM 787 N N . LYS A 1 100 ? 6.485 -3.275 -35.682 1.00 88.50 100 LYS A N 1
ATOM 788 C CA . LYS A 1 100 ? 5.419 -2.844 -34.769 1.00 88.50 100 LYS A CA 1
ATOM 789 C C . LYS A 1 100 ? 5.964 -2.498 -33.385 1.00 88.50 100 LYS A C 1
ATOM 791 O O . LYS A 1 100 ? 6.665 -3.303 -32.772 1.00 88.50 100 LYS A O 1
ATOM 796 N N . THR A 1 101 ? 5.580 -1.335 -32.864 1.00 90.75 101 THR A N 1
ATOM 797 C CA . THR A 1 101 ? 5.815 -0.949 -31.466 1.00 90.75 101 THR A CA 1
ATOM 798 C C . THR A 1 101 ? 4.859 -1.708 -30.550 1.00 90.75 101 THR A C 1
ATOM 800 O O . THR A 1 101 ? 3.646 -1.625 -30.722 1.00 90.75 101 THR A O 1
ATOM 803 N N . ILE A 1 102 ? 5.410 -2.443 -29.585 1.00 92.25 102 ILE A N 1
ATOM 804 C CA . ILE A 1 102 ? 4.647 -3.213 -28.590 1.00 92.25 102 ILE A CA 1
ATOM 805 C C . ILE A 1 102 ? 4.649 -2.543 -27.220 1.00 92.25 102 ILE A C 1
ATOM 807 O O . ILE A 1 102 ? 3.711 -2.729 -26.453 1.00 92.25 102 ILE A O 1
ATOM 811 N N . ILE A 1 103 ? 5.678 -1.755 -26.909 1.00 93.50 103 ILE A N 1
ATOM 812 C CA . ILE A 1 103 ? 5.741 -0.981 -25.672 1.00 93.50 103 ILE A CA 1
ATOM 813 C C . ILE A 1 103 ? 6.312 0.391 -25.989 1.00 93.50 103 ILE A C 1
ATOM 815 O O . ILE A 1 103 ? 7.323 0.507 -26.681 1.00 93.50 103 ILE A O 1
ATOM 819 N N . GLU A 1 104 ? 5.683 1.429 -25.466 1.00 95.25 104 GLU A N 1
ATOM 820 C CA . GLU A 1 104 ? 6.188 2.791 -25.530 1.00 95.25 104 GLU A CA 1
ATOM 821 C C . GLU A 1 104 ? 5.959 3.477 -24.193 1.00 95.25 104 GLU A C 1
ATOM 823 O O . GLU A 1 104 ? 4.879 3.380 -23.614 1.00 95.25 104 GLU A O 1
ATOM 828 N N . GLY A 1 105 ? 6.970 4.182 -23.707 1.00 94.44 105 GLY A N 1
ATOM 829 C CA . GLY A 1 105 ? 6.882 4.909 -22.454 1.00 94.44 105 GLY A CA 1
ATOM 830 C C . GLY A 1 105 ? 8.044 5.867 -22.275 1.00 94.44 105 GLY A C 1
ATOM 831 O O . GLY A 1 105 ? 8.867 6.077 -23.170 1.00 94.44 105 GLY A O 1
ATOM 832 N N . PHE A 1 106 ? 8.107 6.463 -21.096 1.00 94.81 106 PHE A N 1
ATOM 833 C CA . PHE A 1 106 ? 9.162 7.385 -20.713 1.00 94.81 106 PHE A CA 1
ATOM 834 C C . PHE A 1 106 ? 9.609 7.091 -19.284 1.00 94.81 106 PHE A C 1
ATOM 836 O O . PHE A 1 106 ? 8.786 7.018 -18.361 1.00 94.81 106 PHE A O 1
ATOM 843 N N . TYR A 1 107 ? 10.921 6.946 -19.133 1.00 92.44 107 TYR A N 1
ATOM 844 C CA . TYR A 1 107 ? 11.602 6.882 -17.851 1.00 92.44 107 TYR A CA 1
ATOM 845 C C . TYR A 1 107 ? 12.127 8.255 -17.462 1.00 92.44 107 TYR A C 1
ATOM 847 O O . TYR A 1 107 ? 12.581 9.017 -18.311 1.00 92.44 107 TYR A O 1
ATOM 855 N N . LYS A 1 108 ? 12.156 8.534 -16.166 1.00 91.50 108 LYS A N 1
ATOM 856 C CA . LYS A 1 108 ? 12.828 9.695 -15.594 1.00 91.50 108 LYS A CA 1
ATOM 857 C C . LYS A 1 108 ? 13.736 9.210 -14.482 1.00 91.50 108 LYS A C 1
ATOM 859 O O . LYS A 1 108 ? 13.249 8.725 -13.471 1.00 91.50 108 LYS A O 1
ATOM 864 N N . LYS A 1 109 ? 15.054 9.317 -14.654 1.00 88.00 109 LYS A N 1
ATOM 865 C CA . LYS A 1 109 ? 16.045 8.842 -13.658 1.00 88.00 109 LYS A CA 1
ATOM 866 C C . LYS A 1 109 ? 15.837 7.387 -13.179 1.00 88.00 109 LYS A C 1
ATOM 868 O O . LYS A 1 109 ? 16.100 7.067 -12.021 1.00 88.00 109 LYS A O 1
ATOM 873 N N . GLY A 1 110 ? 15.384 6.507 -14.064 1.00 86.50 110 GLY A N 1
ATOM 874 C CA . GLY A 1 110 ? 15.199 5.077 -13.812 1.00 86.50 110 GLY A CA 1
ATOM 875 C C . GLY A 1 110 ? 13.799 4.667 -13.357 1.00 86.50 110 GLY A C 1
ATOM 876 O O . GLY A 1 110 ? 13.559 3.472 -13.239 1.00 86.50 110 GLY A O 1
ATOM 877 N N . ILE A 1 111 ? 12.878 5.613 -13.140 1.00 90.00 111 ILE A N 1
ATOM 878 C CA . ILE A 1 111 ? 11.485 5.328 -12.755 1.00 90.00 111 ILE A CA 1
ATOM 879 C C . ILE A 1 111 ? 10.514 5.658 -13.886 1.00 90.00 111 ILE A C 1
ATOM 881 O O . ILE A 1 111 ? 10.762 6.566 -14.683 1.00 90.00 111 ILE A O 1
ATOM 885 N N . GLU A 1 112 ? 9.409 4.924 -13.979 1.00 89.81 112 GLU A N 1
ATOM 886 C CA . GLU A 1 112 ? 8.347 5.208 -14.943 1.00 89.81 112 GLU A CA 1
ATOM 887 C C . GLU A 1 112 ? 7.653 6.544 -14.609 1.00 89.81 112 GLU A C 1
ATOM 889 O O . GLU A 1 112 ? 7.080 6.695 -13.538 1.00 89.81 112 GLU A O 1
ATOM 894 N N . ASP A 1 113 ? 7.662 7.531 -15.508 1.00 87.31 113 ASP A N 1
ATOM 895 C CA . ASP A 1 113 ? 7.040 8.847 -15.234 1.00 87.31 113 ASP A CA 1
ATOM 896 C C . ASP A 1 113 ? 6.274 9.368 -16.455 1.00 87.31 113 ASP A C 1
ATOM 898 O O . ASP A 1 113 ? 6.599 10.403 -17.035 1.00 87.31 113 ASP A O 1
ATOM 902 N N . SER A 1 114 ? 5.313 8.573 -16.934 1.00 90.62 114 SER A N 1
ATOM 903 C CA . SER A 1 114 ? 4.492 8.888 -18.111 1.00 90.62 114 SER A CA 1
ATOM 904 C C . SER A 1 114 ? 3.347 7.894 -18.314 1.00 90.62 114 SER A C 1
ATOM 906 O O . SER A 1 114 ? 3.134 6.973 -17.524 1.00 90.62 114 SER A O 1
ATOM 908 N N . ILE A 1 115 ? 2.607 8.066 -19.411 1.00 93.94 115 ILE A N 1
ATOM 909 C CA . ILE A 1 115 ? 1.693 7.049 -19.923 1.00 93.94 115 ILE A CA 1
ATOM 910 C C . ILE A 1 115 ? 2.502 6.018 -20.707 1.00 93.94 115 ILE A C 1
ATOM 912 O O . ILE A 1 115 ? 3.086 6.324 -21.745 1.00 93.94 115 ILE A O 1
ATOM 916 N N . TRP A 1 116 ? 2.481 4.792 -20.212 1.00 94.50 116 TRP A N 1
ATOM 917 C CA . TRP A 1 116 ? 3.034 3.619 -20.858 1.00 94.50 116 TRP A CA 1
ATOM 918 C C . TRP A 1 116 ? 1.963 2.936 -21.690 1.00 94.50 116 TRP A C 1
ATOM 920 O O . TRP A 1 116 ? 0.880 2.637 -21.193 1.00 94.50 116 TRP A O 1
ATOM 930 N N . THR A 1 117 ? 2.257 2.697 -22.957 1.00 93.81 117 THR A N 1
ATOM 931 C CA . THR A 1 117 ? 1.351 2.045 -23.898 1.00 93.81 117 THR A CA 1
ATOM 932 C C . THR A 1 117 ? 1.880 0.657 -24.206 1.00 93.81 117 THR A C 1
ATOM 934 O O . THR A 1 117 ? 3.011 0.518 -24.658 1.00 93.81 117 THR A O 1
ATOM 937 N N . PHE A 1 118 ? 1.049 -0.352 -23.979 1.00 92.38 118 PHE A N 1
ATOM 938 C CA . PHE A 1 118 ? 1.317 -1.753 -24.267 1.00 92.38 118 PHE A CA 1
ATOM 939 C C . PHE A 1 118 ? 0.363 -2.204 -25.371 1.00 92.38 118 PHE A C 1
ATOM 941 O O . PHE A 1 118 ? -0.852 -2.237 -25.172 1.00 92.38 118 PHE A O 1
ATOM 948 N N . GLY A 1 119 ? 0.913 -2.509 -26.539 1.00 88.19 119 GLY A N 1
ATOM 949 C CA . GLY A 1 119 ? 0.182 -3.048 -27.677 1.00 88.19 119 GLY A CA 1
ATOM 950 C C . GLY A 1 119 ? 0.370 -4.555 -27.771 1.00 88.19 119 GLY A C 1
ATOM 951 O O . GLY A 1 119 ? 1.495 -5.056 -27.723 1.00 88.19 119 GLY A O 1
ATOM 952 N N . ASP A 1 120 ? -0.728 -5.280 -27.943 1.00 80.25 120 ASP A N 1
ATOM 953 C CA . ASP A 1 120 ? -0.672 -6.692 -28.292 1.00 80.25 120 ASP A CA 1
ATOM 954 C C . ASP A 1 120 ? -0.421 -6.846 -29.802 1.00 80.25 120 ASP A C 1
ATOM 956 O O . ASP A 1 120 ? -1.040 -6.192 -30.637 1.00 80.25 120 ASP A O 1
ATOM 960 N N . THR A 1 121 ? 0.509 -7.720 -30.187 1.00 80.56 121 THR A N 1
ATOM 961 C CA . THR A 1 121 ? 0.731 -8.024 -31.610 1.00 80.56 121 THR A CA 1
ATOM 962 C C . THR A 1 121 ? -0.367 -8.884 -32.231 1.00 80.56 121 THR A C 1
ATOM 964 O O . THR A 1 121 ? -0.479 -8.912 -33.457 1.00 80.56 121 THR A O 1
ATOM 967 N N . SER A 1 122 ? -1.128 -9.607 -31.407 1.00 83.00 122 SER A N 1
ATOM 968 C CA . SER A 1 122 ? -2.133 -10.588 -31.826 1.00 83.00 122 SER A CA 1
ATOM 969 C C . SER A 1 122 ? -3.570 -10.065 -31.782 1.00 83.00 122 SER A C 1
ATOM 971 O O . SER A 1 122 ? -4.454 -10.659 -32.396 1.00 83.00 122 SER A O 1
ATOM 973 N N . SER A 1 123 ? -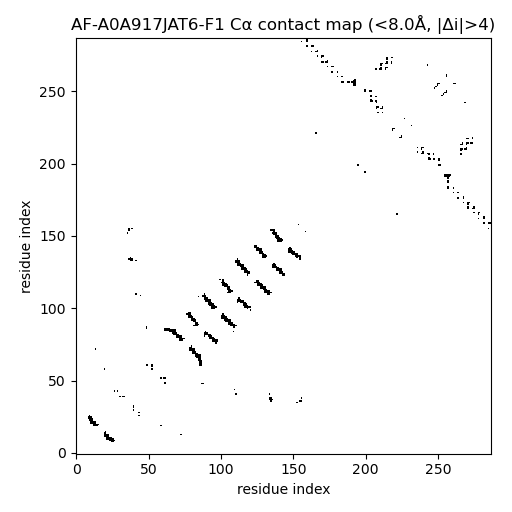3.808 -8.935 -31.113 1.00 81.12 123 SER A N 1
ATOM 974 C CA . SER A 1 123 ? -5.127 -8.323 -30.982 1.00 81.12 123 SER A CA 1
ATOM 975 C C . SER A 1 123 ? -5.050 -6.802 -31.127 1.00 81.12 123 SER A C 1
ATOM 977 O O . SER A 1 123 ? -3.996 -6.203 -30.954 1.00 81.12 123 SER A O 1
ATOM 979 N N . ALA A 1 124 ? -6.179 -6.153 -31.421 1.00 84.81 124 ALA A N 1
ATOM 980 C CA . ALA A 1 124 ? -6.290 -4.690 -31.405 1.00 84.81 124 ALA A CA 1
ATOM 981 C C . ALA A 1 124 ? -6.402 -4.115 -29.975 1.00 84.81 124 ALA A C 1
ATOM 983 O O . ALA A 1 124 ? -6.882 -2.995 -29.785 1.00 84.81 124 ALA A O 1
ATOM 984 N N . LEU A 1 125 ? -6.026 -4.903 -28.959 1.00 89.62 125 LEU A N 1
ATOM 985 C CA . LEU A 1 125 ? -6.052 -4.489 -27.567 1.00 89.62 125 LEU A CA 1
ATOM 986 C C . LEU A 1 125 ? -4.813 -3.644 -27.259 1.00 89.62 125 LEU A C 1
ATOM 988 O O . LEU A 1 125 ? -3.673 -4.071 -27.452 1.00 89.62 125 LEU A O 1
ATOM 992 N N . VAL A 1 126 ? -5.052 -2.455 -26.719 1.00 91.00 126 VAL A N 1
ATOM 993 C CA . VAL A 1 126 ? -4.018 -1.536 -26.254 1.00 91.00 126 VAL A CA 1
ATOM 994 C C . VAL A 1 126 ? -4.274 -1.223 -24.789 1.00 91.00 126 VAL A C 1
ATOM 996 O O . VAL A 1 126 ? -5.316 -0.680 -24.431 1.00 91.00 126 VAL A O 1
ATOM 999 N N . THR A 1 127 ? -3.313 -1.538 -23.927 1.00 93.19 127 THR A N 1
ATOM 1000 C CA . THR A 1 127 ? -3.369 -1.168 -22.510 1.00 93.19 127 THR A CA 1
ATOM 1001 C C . THR A 1 127 ? -2.513 0.068 -22.285 1.00 93.19 127 THR A C 1
ATOM 1003 O O . THR A 1 127 ? -1.322 0.063 -22.576 1.00 93.19 127 THR A O 1
ATOM 1006 N N . LYS A 1 128 ? -3.106 1.135 -21.757 1.00 93.31 128 LYS A N 1
ATOM 1007 C CA . LYS A 1 128 ? -2.397 2.341 -21.329 1.00 93.31 128 LYS A CA 1
ATOM 1008 C C . LYS A 1 128 ? -2.328 2.367 -19.811 1.00 93.31 128 LYS A C 1
ATOM 1010 O O . LYS A 1 128 ? -3.357 2.320 -19.144 1.00 93.31 128 LYS A O 1
ATOM 1015 N N . VAL A 1 129 ? -1.125 2.461 -19.268 1.00 92.88 129 VAL A N 1
ATOM 1016 C CA . VAL A 1 129 ? -0.875 2.557 -17.831 1.00 92.88 129 VAL A CA 1
ATOM 1017 C C . VAL A 1 129 ? -0.245 3.908 -17.546 1.00 92.88 129 VAL A C 1
ATOM 1019 O O . VAL A 1 129 ? 0.815 4.229 -18.072 1.00 92.88 129 VAL A O 1
ATOM 1022 N N . LYS A 1 130 ? -0.898 4.725 -16.726 1.00 91.94 130 LYS A N 1
ATOM 1023 C CA . LYS A 1 130 ? -0.379 6.028 -16.323 1.00 91.94 130 LYS A CA 1
ATOM 1024 C C . LYS A 1 130 ? 0.445 5.884 -15.054 1.00 91.94 130 LYS A C 1
ATOM 1026 O O . LYS A 1 130 ? -0.091 5.483 -14.020 1.00 91.94 130 LYS A O 1
ATOM 1031 N N . PHE A 1 131 ? 1.703 6.293 -15.128 1.00 89.75 131 PHE A N 1
ATOM 1032 C CA . PHE A 1 131 ? 2.594 6.411 -13.985 1.00 89.75 131 PHE A CA 1
ATOM 1033 C C . PHE A 1 131 ? 2.812 7.881 -13.627 1.00 89.75 131 PHE A C 1
ATOM 1035 O O . PHE A 1 131 ? 2.933 8.726 -14.516 1.00 89.75 131 PHE A O 1
ATOM 1042 N N . ILE A 1 132 ? 2.853 8.178 -12.332 1.00 87.38 132 ILE A N 1
ATOM 1043 C CA . ILE A 1 132 ? 3.260 9.477 -11.792 1.00 87.38 132 ILE A CA 1
ATOM 1044 C C . ILE A 1 132 ? 4.322 9.197 -10.737 1.00 87.38 132 ILE A C 1
ATOM 1046 O O . ILE A 1 132 ? 4.044 8.497 -9.768 1.00 87.38 132 ILE A O 1
ATOM 1050 N N . ASN A 1 133 ? 5.536 9.721 -10.925 1.00 85.19 133 ASN A N 1
ATOM 1051 C CA . ASN A 1 133 ? 6.671 9.476 -10.027 1.00 85.19 133 ASN A CA 1
ATOM 1052 C C . ASN A 1 133 ? 6.928 7.977 -9.754 1.00 85.19 133 ASN A C 1
ATOM 1054 O O . ASN A 1 133 ? 7.269 7.595 -8.636 1.00 85.19 133 ASN A O 1
ATOM 1058 N N . GLY A 1 134 ? 6.762 7.122 -10.766 1.00 82.75 134 GLY A N 1
ATOM 1059 C CA . GLY A 1 134 ? 6.976 5.676 -10.664 1.00 82.75 134 GLY A CA 1
ATOM 1060 C C . GLY A 1 134 ? 5.811 4.885 -10.068 1.00 82.75 134 GLY A C 1
ATOM 1061 O O . GLY A 1 134 ? 5.901 3.658 -10.038 1.00 82.75 134 GLY A O 1
ATOM 1062 N N . GLU A 1 135 ? 4.734 5.543 -9.623 1.00 85.75 135 GLU A N 1
ATOM 1063 C CA . GLU A 1 135 ? 3.523 4.900 -9.097 1.00 85.75 135 GLU A CA 1
ATOM 1064 C C . GLU A 1 135 ? 2.422 4.810 -10.159 1.00 85.75 135 GLU A C 1
ATOM 1066 O O . GLU A 1 135 ? 2.127 5.794 -10.846 1.00 85.75 135 GLU A O 1
ATOM 1071 N N . ARG A 1 136 ? 1.784 3.641 -10.298 1.00 87.31 136 ARG A N 1
ATOM 1072 C CA . ARG A 1 136 ? 0.616 3.465 -11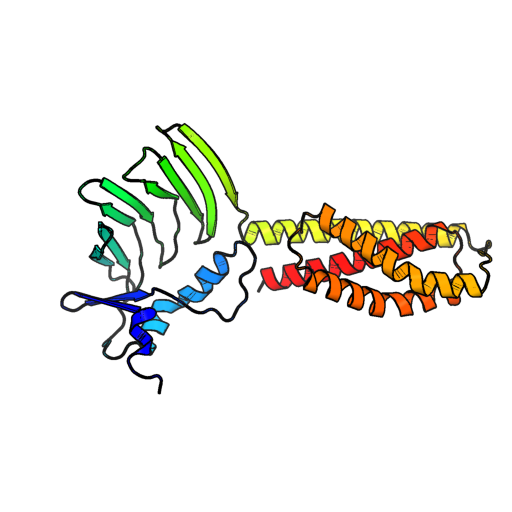.170 1.00 87.31 136 ARG A CA 1
ATOM 1073 C C . ARG A 1 136 ? -0.573 4.220 -10.601 1.00 87.31 136 ARG A C 1
ATOM 1075 O O . ARG A 1 136 ? -0.967 4.036 -9.459 1.00 87.31 136 ARG A O 1
ATOM 1082 N N . THR A 1 137 ? -1.194 5.024 -11.452 1.00 87.75 137 THR A N 1
ATOM 1083 C CA . THR A 1 137 ? -2.361 5.846 -11.095 1.00 87.75 137 THR A CA 1
ATOM 1084 C C . THR A 1 137 ? -3.605 5.456 -11.876 1.00 87.75 137 THR A C 1
ATOM 1086 O O . THR A 1 137 ? -4.725 5.626 -11.402 1.00 87.75 137 THR A O 1
ATOM 1089 N N . GLN A 1 138 ? -3.432 4.916 -13.083 1.00 90.31 138 GLN A N 1
ATOM 1090 C CA . GLN A 1 138 ? -4.550 4.539 -13.935 1.00 90.31 138 GLN A CA 1
ATOM 1091 C C . GLN A 1 138 ? -4.156 3.425 -14.897 1.00 90.31 138 GLN A C 1
ATOM 1093 O O . GLN A 1 138 ? -3.066 3.450 -15.465 1.00 90.31 138 GLN A O 1
ATOM 1098 N N . ILE A 1 139 ? -5.068 2.486 -15.123 1.00 91.38 139 ILE A N 1
ATOM 1099 C CA . ILE A 1 139 ? -4.970 1.456 -16.155 1.00 91.38 139 ILE A CA 1
ATOM 1100 C C . ILE A 1 139 ? -6.205 1.579 -17.039 1.00 91.38 139 ILE A C 1
ATOM 1102 O O . ILE A 1 139 ? -7.329 1.457 -16.559 1.00 91.38 139 ILE A O 1
ATOM 1106 N N . GLN A 1 140 ? -5.997 1.823 -18.326 1.00 93.94 140 GLN A N 1
ATOM 1107 C CA . GLN A 1 140 ? -7.045 1.902 -19.333 1.00 93.94 140 GLN A CA 1
ATOM 1108 C C . GLN A 1 140 ? -6.812 0.833 -20.392 1.00 93.94 140 GLN A C 1
ATOM 1110 O O . GLN A 1 140 ? -5.698 0.696 -20.893 1.00 93.94 140 GLN A O 1
ATOM 1115 N N . GLN A 1 141 ? -7.853 0.099 -20.765 1.00 92.75 141 GLN A N 1
ATOM 1116 C CA . GLN A 1 141 ? -7.794 -0.850 -21.873 1.00 92.75 141 GLN A CA 1
ATOM 1117 C C . GLN A 1 141 ? -8.651 -0.340 -23.019 1.00 92.75 141 GLN A C 1
ATOM 1119 O O . GLN A 1 141 ? -9.819 -0.002 -22.831 1.00 92.75 141 GLN A O 1
ATOM 1124 N N . PHE A 1 142 ? -8.066 -0.311 -24.207 1.00 92.31 142 PHE A N 1
ATOM 1125 C CA . PHE A 1 142 ? -8.707 0.088 -25.445 1.00 92.31 142 PHE A CA 1
ATOM 1126 C C . PHE A 1 142 ? -8.766 -1.104 -26.389 1.00 92.31 142 PHE A C 1
ATOM 1128 O O . PHE A 1 142 ? -7.800 -1.854 -26.492 1.00 92.31 142 PHE A O 1
ATOM 1135 N N . LYS A 1 143 ? -9.879 -1.260 -27.097 1.00 92.12 143 LYS A N 1
ATOM 1136 C CA . LYS A 1 143 ? -10.036 -2.216 -28.192 1.00 92.12 143 LYS A CA 1
ATOM 1137 C C . LYS A 1 143 ? -10.606 -1.465 -29.385 1.00 92.12 143 LYS A C 1
ATOM 1139 O O . LYS A 1 143 ? -11.642 -0.821 -29.239 1.00 92.12 143 LYS A O 1
ATOM 1144 N N . ASP A 1 144 ? -9.923 -1.525 -30.526 1.00 89.00 144 ASP A N 1
ATOM 1145 C CA . ASP A 1 144 ? -10.309 -0.783 -31.738 1.00 89.00 144 ASP A CA 1
ATOM 1146 C C . ASP A 1 144 ? -10.527 0.719 -31.443 1.00 89.00 144 ASP A C 1
ATOM 1148 O O . ASP A 1 144 ? -11.560 1.299 -31.779 1.00 89.00 144 ASP A O 1
ATOM 1152 N N . ASP A 1 145 ? -9.586 1.313 -30.698 1.00 87.81 145 ASP A N 1
ATOM 1153 C CA . ASP A 1 145 ? -9.602 2.698 -30.195 1.00 87.81 145 ASP A CA 1
ATOM 1154 C C . ASP A 1 145 ? -10.765 3.074 -29.256 1.00 87.81 145 ASP A C 1
ATOM 1156 O O . ASP A 1 145 ? -10.878 4.222 -28.819 1.00 87.81 145 ASP A O 1
ATOM 1160 N N . LYS A 1 146 ? -11.600 2.111 -28.852 1.00 90.38 146 LYS A N 1
ATOM 1161 C CA . LYS A 1 146 ? -12.675 2.318 -27.874 1.00 90.38 146 LYS A CA 1
ATOM 1162 C C . LYS A 1 146 ? -12.239 1.883 -26.487 1.00 90.38 146 LYS A C 1
ATOM 1164 O O . LYS A 1 146 ? -11.703 0.792 -26.313 1.00 90.38 146 LYS A O 1
ATOM 1169 N N . LEU A 1 147 ? -12.506 2.720 -25.489 1.00 93.19 147 LEU A N 1
ATOM 1170 C CA . LEU A 1 147 ? -12.252 2.397 -24.087 1.00 93.19 147 LEU A CA 1
ATOM 1171 C C . LEU A 1 147 ? -13.175 1.253 -23.636 1.00 93.19 147 LEU A C 1
ATOM 1173 O O . LEU A 1 147 ? -14.396 1.383 -23.691 1.00 93.19 147 LEU A O 1
ATOM 1177 N N . VAL A 1 148 ? -12.585 0.148 -23.184 1.00 93.50 148 VAL A N 1
ATOM 1178 C CA . VAL A 1 148 ? -13.286 -1.042 -22.673 1.00 93.50 148 VAL A CA 1
ATOM 1179 C C . VAL A 1 148 ? -13.317 -1.041 -21.149 1.00 93.50 148 VAL A C 1
ATOM 1181 O O . VAL A 1 148 ? -14.338 -1.361 -20.548 1.00 93.50 148 VAL A O 1
ATOM 1184 N N . SER A 1 149 ? -12.204 -0.675 -20.515 1.00 92.44 149 SER A N 1
ATOM 1185 C CA . SER A 1 149 ? -12.091 -0.616 -19.060 1.00 92.44 149 SER A CA 1
ATOM 1186 C C . SER A 1 149 ? -11.178 0.531 -18.636 1.00 92.44 149 SER A C 1
ATOM 1188 O O . SER A 1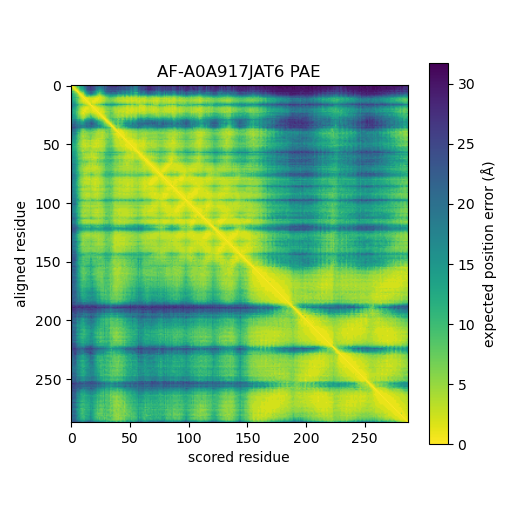 149 ? -10.249 0.907 -19.353 1.00 92.44 149 SER A O 1
ATOM 1190 N N . SER A 1 150 ? -11.459 1.111 -17.471 1.00 92.75 150 SER A N 1
ATOM 1191 C CA . SER A 1 150 ? -10.623 2.133 -16.845 1.00 92.75 150 SER A CA 1
ATOM 1192 C C . SER A 1 150 ? -10.665 1.945 -15.338 1.00 92.75 150 SER A C 1
ATOM 1194 O O . SER A 1 150 ? -11.698 2.188 -14.719 1.00 92.75 150 SER A O 1
ATOM 1196 N N . ASN A 1 151 ? -9.530 1.572 -14.757 1.00 88.38 151 ASN A N 1
ATOM 1197 C CA . ASN A 1 151 ? -9.355 1.417 -13.320 1.00 88.38 151 ASN A CA 1
ATOM 1198 C C . ASN A 1 151 ? -8.383 2.482 -12.813 1.00 88.38 151 ASN A C 1
ATOM 1200 O O . ASN A 1 151 ? -7.289 2.641 -13.357 1.00 88.38 151 ASN A O 1
ATOM 1204 N N . THR A 1 152 ? -8.779 3.202 -11.768 1.00 86.12 152 THR A N 1
ATOM 1205 C CA . THR A 1 152 ? -7.917 4.160 -11.067 1.00 86.12 152 THR A CA 1
ATOM 1206 C C . THR A 1 152 ? -7.299 3.470 -9.858 1.00 86.12 152 THR A C 1
ATOM 1208 O O . THR A 1 152 ? -7.983 2.727 -9.156 1.00 86.12 152 THR A O 1
ATOM 1211 N N . ILE A 1 153 ? -6.013 3.712 -9.627 1.00 82.62 153 ILE A N 1
ATOM 1212 C CA . ILE A 1 153 ? -5.251 3.160 -8.506 1.00 82.62 153 ILE A CA 1
ATOM 1213 C C . ILE A 1 153 ? -4.866 4.329 -7.600 1.00 82.62 153 ILE A C 1
ATOM 1215 O O . ILE A 1 153 ? -4.430 5.374 -8.086 1.00 82.62 153 ILE A O 1
ATOM 1219 N N . ASN A 1 154 ? -5.073 4.171 -6.293 1.00 77.31 154 ASN A N 1
ATOM 1220 C CA . ASN A 1 154 ? -4.700 5.193 -5.319 1.00 77.31 154 ASN A CA 1
ATOM 1221 C C . ASN A 1 154 ? -3.180 5.206 -5.145 1.00 77.31 154 ASN A C 1
ATOM 1223 O O . ASN A 1 154 ? -2.587 4.167 -4.868 1.00 77.31 154 ASN A O 1
ATOM 1227 N N . THR A 1 155 ? -2.568 6.385 -5.247 1.00 78.56 155 THR A N 1
ATOM 1228 C CA . THR A 1 155 ? -1.145 6.566 -4.918 1.00 78.56 155 THR A CA 1
ATOM 1229 C C . THR A 1 155 ? -0.900 6.450 -3.412 1.00 78.56 155 THR A C 1
ATOM 1231 O O . THR A 1 155 ? -1.836 6.529 -2.603 1.00 78.56 155 THR A O 1
ATOM 1234 N N . ARG A 1 156 ? 0.368 6.355 -2.993 1.00 78.50 156 ARG A N 1
ATOM 1235 C CA . ARG A 1 156 ? 0.754 6.463 -1.577 1.00 78.50 156 ARG A CA 1
ATOM 1236 C C . ARG A 1 156 ? 0.259 7.777 -0.975 1.00 78.50 156 ARG A C 1
ATOM 1238 O O . ARG A 1 156 ? -0.298 7.775 0.119 1.00 78.50 156 ARG A O 1
ATOM 1245 N N . THR A 1 157 ? 0.390 8.893 -1.693 1.00 81.25 157 THR A N 1
ATOM 1246 C CA . THR A 1 157 ? -0.105 10.202 -1.233 1.00 81.25 157 THR A CA 1
ATOM 1247 C C . THR A 1 157 ? -1.624 10.214 -1.052 1.00 81.25 157 THR A C 1
ATOM 1249 O O . THR A 1 157 ? -2.113 10.706 -0.032 1.00 81.25 157 THR A O 1
ATOM 1252 N N . ASP A 1 158 ? -2.378 9.641 -1.993 1.00 80.94 158 ASP A N 1
ATOM 1253 C CA . ASP A 1 158 ? -3.834 9.524 -1.862 1.00 80.94 158 ASP A CA 1
ATOM 1254 C C . ASP A 1 158 ? -4.219 8.627 -0.681 1.00 80.94 158 ASP A C 1
ATOM 1256 O O . ASP A 1 158 ? -5.135 8.956 0.073 1.00 80.94 158 ASP A O 1
ATOM 1260 N N . THR A 1 159 ? -3.483 7.535 -0.473 1.00 81.38 159 THR A N 1
ATOM 1261 C CA . THR A 1 159 ? -3.701 6.599 0.636 1.00 81.38 159 THR A CA 1
ATOM 1262 C C . THR A 1 159 ? -3.431 7.258 1.988 1.00 81.38 159 THR A C 1
ATOM 1264 O O . THR A 1 159 ? -4.272 7.166 2.881 1.00 81.38 159 THR A O 1
ATOM 1267 N N . ILE A 1 160 ? -2.323 7.998 2.130 1.00 83.75 160 ILE A N 1
ATOM 1268 C CA . ILE A 1 160 ? -2.003 8.788 3.332 1.00 83.75 160 ILE A CA 1
ATOM 1269 C C . ILE A 1 160 ? -3.122 9.791 3.621 1.00 83.75 160 ILE A C 1
ATOM 1271 O O . ILE A 1 160 ? -3.608 9.869 4.750 1.00 83.75 160 ILE A O 1
ATOM 1275 N N . ARG A 1 161 ? -3.571 10.541 2.605 1.00 85.69 161 ARG A N 1
ATOM 1276 C CA . ARG A 1 161 ? -4.656 11.520 2.762 1.00 85.69 161 ARG A CA 1
ATOM 1277 C C . ARG A 1 161 ? -5.950 10.847 3.220 1.00 85.69 161 ARG A C 1
ATOM 1279 O O . ARG A 1 161 ? -6.572 11.312 4.172 1.00 85.69 161 ARG A O 1
ATOM 1286 N N . ASN A 1 162 ? -6.341 9.752 2.571 1.00 85.50 162 ASN A N 1
ATOM 1287 C CA . ASN A 1 162 ? -7.570 9.030 2.892 1.00 85.50 162 ASN A CA 1
ATOM 1288 C C . ASN A 1 162 ? -7.520 8.431 4.307 1.00 85.50 162 ASN A C 1
ATOM 1290 O O . ASN A 1 162 ? -8.481 8.583 5.061 1.00 85.50 162 ASN A O 1
ATOM 1294 N N . LYS A 1 163 ? -6.385 7.839 4.711 1.00 85.00 163 LYS A N 1
ATOM 1295 C CA . LYS A 1 163 ? -6.171 7.338 6.080 1.00 85.00 163 LYS A CA 1
ATOM 1296 C C . LYS A 1 163 ? -6.195 8.472 7.111 1.00 85.00 163 LYS A C 1
ATOM 1298 O O . LYS A 1 163 ? -6.802 8.316 8.167 1.00 85.00 163 LYS A O 1
ATOM 1303 N N . GLY A 1 164 ? -5.637 9.641 6.793 1.00 86.38 164 GLY A N 1
ATOM 1304 C CA . GLY A 1 164 ? -5.735 10.835 7.641 1.00 86.38 164 GLY A CA 1
ATOM 1305 C C . GLY A 1 164 ? -7.183 11.294 7.865 1.00 86.38 164 GLY A C 1
ATOM 1306 O O . GLY A 1 164 ? -7.588 11.541 9.001 1.00 86.38 164 GLY A O 1
ATOM 1307 N N . ILE A 1 165 ? -7.994 11.337 6.800 1.00 88.19 165 ILE A N 1
ATOM 1308 C CA . ILE A 1 165 ? -9.431 11.657 6.890 1.00 88.19 165 ILE A CA 1
ATOM 1309 C C . ILE A 1 165 ? -10.167 10.607 7.736 1.00 88.19 165 ILE A C 1
ATOM 1311 O O . ILE A 1 165 ? -10.945 10.967 8.619 1.00 88.19 165 ILE A O 1
ATOM 1315 N N . GLN A 1 166 ? -9.891 9.319 7.512 1.00 88.81 166 GLN A N 1
ATOM 1316 C CA . GLN A 1 166 ? -10.469 8.209 8.274 1.00 88.81 166 GLN A CA 1
ATOM 1317 C C . GLN A 1 166 ? -10.180 8.331 9.777 1.00 88.81 166 GLN A C 1
ATOM 1319 O O . GLN A 1 166 ? -11.100 8.208 10.587 1.00 88.81 166 GLN A O 1
ATOM 1324 N N . ILE A 1 167 ? -8.933 8.627 10.159 1.00 90.69 167 ILE A N 1
ATOM 1325 C CA . ILE A 1 167 ? -8.557 8.871 11.560 1.00 90.69 167 ILE A CA 1
ATOM 1326 C C . ILE A 1 167 ? -9.349 10.056 12.127 1.00 90.69 167 ILE A C 1
ATOM 1328 O O . ILE A 1 167 ? -9.903 9.951 13.222 1.00 90.69 167 ILE A O 1
ATOM 1332 N N . GLY A 1 168 ? -9.460 11.156 11.376 1.00 92.06 168 GLY A N 1
ATOM 1333 C CA . GLY A 1 168 ? -10.237 12.328 11.785 1.00 92.06 168 GLY A CA 1
ATOM 1334 C C . GLY A 1 168 ? -11.705 12.001 12.082 1.00 92.06 168 GLY A C 1
ATOM 1335 O O . GLY A 1 168 ? -12.229 12.398 13.124 1.00 92.06 168 GLY A O 1
ATOM 1336 N N . VAL A 1 169 ? -12.353 11.217 11.214 1.00 92.81 169 VAL A N 1
ATOM 1337 C CA . VAL A 1 169 ? -13.741 10.761 11.411 1.00 92.81 169 VAL A CA 1
ATOM 1338 C C . VAL A 1 169 ? -13.863 9.867 12.648 1.00 92.81 169 VAL A C 1
ATOM 1340 O O . VAL A 1 169 ? -14.760 10.074 13.466 1.00 92.81 169 VAL A O 1
ATOM 1343 N N . LEU A 1 170 ? -12.946 8.913 12.838 1.00 93.31 170 LEU A N 1
ATOM 1344 C CA . LEU A 1 170 ? -12.961 8.022 14.002 1.00 93.31 170 LEU A CA 1
ATOM 1345 C C . LEU A 1 170 ? -12.786 8.783 15.327 1.00 93.31 170 LEU A C 1
ATOM 1347 O O . LEU A 1 170 ? -13.485 8.488 16.299 1.00 93.31 170 LEU A O 1
ATOM 1351 N N . ILE A 1 171 ? -11.905 9.789 15.365 1.00 93.44 171 ILE A N 1
ATOM 1352 C CA . ILE A 1 171 ? -11.718 10.660 16.535 1.00 93.44 171 ILE A CA 1
ATOM 1353 C C . ILE A 1 171 ? -12.997 11.452 16.825 1.00 93.44 171 ILE A C 1
ATOM 1355 O O . ILE A 1 171 ? -13.428 11.514 17.977 1.00 93.44 171 ILE A O 1
ATOM 1359 N N . LEU A 1 172 ? -13.648 12.010 15.799 1.00 94.62 172 LEU A N 1
ATOM 1360 C CA . LEU A 1 172 ? -14.911 12.736 15.964 1.00 94.62 172 LEU A CA 1
ATOM 1361 C C . LEU A 1 172 ? -16.014 11.835 16.549 1.00 94.62 172 LEU A C 1
ATOM 1363 O O . LEU A 1 172 ? -16.735 12.241 17.469 1.00 94.62 172 LEU A O 1
ATOM 1367 N N . CYS A 1 173 ? -16.119 10.593 16.065 1.00 93.88 173 CYS A N 1
ATOM 1368 C CA . CYS A 1 173 ? -17.023 9.591 16.628 1.00 93.88 173 CYS A CA 1
ATOM 1369 C C . CYS A 1 173 ? -16.682 9.296 18.094 1.00 93.88 173 CYS A C 1
ATOM 1371 O O . CYS A 1 173 ? -17.576 9.290 18.937 1.00 93.88 173 CYS A O 1
ATOM 1373 N N . MET A 1 174 ? -15.402 9.118 18.430 1.00 92.88 174 MET A N 1
ATOM 1374 C CA . MET A 1 174 ? -14.967 8.862 19.806 1.00 92.88 174 MET A CA 1
ATOM 1375 C C . MET A 1 174 ? -15.296 10.026 20.752 1.00 92.88 174 MET A C 1
ATOM 1377 O O . MET A 1 174 ? -15.810 9.797 21.845 1.00 92.88 174 MET A O 1
ATOM 1381 N N . ILE A 1 175 ? -15.073 11.275 20.334 1.00 93.56 175 ILE A N 1
ATOM 1382 C CA . ILE A 1 175 ? -15.435 12.464 21.123 1.00 93.56 175 ILE A CA 1
ATOM 1383 C C . ILE A 1 175 ? -16.948 12.497 21.372 1.00 93.56 175 ILE A C 1
ATOM 1385 O O . ILE A 1 175 ? -17.387 12.709 22.505 1.00 93.56 175 ILE A O 1
ATOM 1389 N N . SER A 1 176 ? -17.749 12.224 20.338 1.00 91.88 176 SER A N 1
ATOM 1390 C CA . SER A 1 176 ? -19.215 12.171 20.443 1.00 91.88 176 SER A CA 1
ATOM 1391 C C . SER A 1 176 ? -19.672 11.105 21.445 1.00 91.88 176 SER A C 1
ATOM 1393 O O . SER A 1 176 ? -20.567 11.341 22.256 1.00 91.88 176 SER A O 1
ATOM 1395 N N . MET A 1 177 ? -19.008 9.951 21.440 1.00 90.50 177 MET A N 1
ATOM 1396 C CA . MET A 1 177 ? -19.264 8.840 22.355 1.00 90.50 177 MET A CA 1
ATOM 1397 C C . MET A 1 177 ? -18.940 9.181 23.811 1.00 90.50 177 MET A C 1
ATOM 1399 O O . MET A 1 177 ? -19.758 8.942 24.702 1.00 90.50 177 MET A O 1
ATOM 1403 N N . VAL A 1 178 ? -17.782 9.797 24.057 1.00 89.50 178 VAL A N 1
ATOM 1404 C CA . VAL A 1 178 ? -17.393 10.266 25.394 1.00 89.50 178 VAL A CA 1
ATOM 1405 C C . VAL A 1 178 ? -18.378 11.319 25.898 1.00 89.50 178 VAL A C 1
ATOM 1407 O O . VAL A 1 178 ? -18.825 11.242 27.041 1.00 89.50 178 VAL A O 1
ATOM 1410 N N . PHE A 1 179 ? -18.784 12.262 25.044 1.00 91.75 179 PHE A N 1
ATOM 1411 C CA . PHE A 1 179 ? -19.782 13.269 25.398 1.00 91.75 179 PHE A CA 1
ATOM 1412 C C . PHE A 1 179 ? -21.125 12.640 25.804 1.00 91.75 179 PHE A C 1
ATOM 1414 O O . PHE A 1 179 ? -21.703 13.030 26.822 1.00 91.75 179 PHE A O 1
ATOM 1421 N N . LEU A 1 180 ? -21.607 11.636 25.061 1.00 88.50 180 LEU A N 1
ATOM 1422 C CA . LEU A 1 180 ? -22.833 10.906 25.398 1.00 88.50 180 LEU A CA 1
ATOM 1423 C C . LEU A 1 180 ? -22.714 10.160 26.733 1.00 88.50 180 LEU A C 1
ATOM 1425 O O . LEU A 1 180 ? -23.641 10.229 27.543 1.00 88.50 180 LEU A O 1
ATOM 1429 N N . LEU A 1 181 ? -21.575 9.509 26.992 1.00 87.25 181 LEU A N 1
ATOM 1430 C CA . LEU A 1 181 ? -21.296 8.831 28.262 1.00 87.25 181 LEU A CA 1
ATOM 1431 C C . LEU A 1 181 ? -21.292 9.813 29.443 1.00 87.25 181 LEU A C 1
ATOM 1433 O O . LEU A 1 181 ? -21.964 9.569 30.445 1.00 87.25 181 LEU A O 1
ATOM 1437 N N . VAL A 1 182 ? -20.599 10.949 29.316 1.00 86.81 182 VAL A N 1
ATOM 1438 C CA . VAL A 1 182 ? -20.539 11.989 30.358 1.00 86.81 182 VAL A CA 1
ATOM 1439 C C . VAL A 1 182 ? -21.921 12.584 30.614 1.00 86.81 182 VAL A C 1
ATOM 1441 O O . VAL A 1 182 ? -22.360 12.662 31.763 1.00 86.81 182 VAL A O 1
ATOM 1444 N N . LYS A 1 183 ? -22.647 12.957 29.553 1.00 86.38 183 LYS A N 1
ATOM 1445 C CA . LYS A 1 183 ? -24.014 13.480 29.660 1.00 86.38 183 LYS A CA 1
ATOM 1446 C C . LYS A 1 183 ? -24.926 12.480 30.366 1.00 86.38 183 LYS A C 1
ATOM 1448 O O . LYS A 1 183 ? -25.708 12.867 31.237 1.00 86.38 183 LYS A O 1
ATOM 1453 N N . ASN A 1 184 ? -24.823 11.197 30.017 1.00 83.31 184 ASN A N 1
ATOM 1454 C CA . ASN A 1 184 ? -25.671 10.180 30.615 1.00 83.31 184 ASN A CA 1
ATOM 1455 C C . ASN A 1 184 ? -25.335 9.940 32.094 1.00 83.31 184 ASN A C 1
ATOM 1457 O O . ASN A 1 184 ? -26.252 9.887 32.920 1.00 83.31 184 ASN A O 1
ATOM 1461 N N . TYR A 1 185 ? -24.045 9.897 32.434 1.00 80.31 185 TYR A N 1
ATOM 1462 C CA . TYR A 1 185 ? -23.562 9.794 33.810 1.00 80.31 185 TYR A CA 1
ATOM 1463 C C . TYR A 1 185 ? -24.076 10.947 34.685 1.00 80.31 185 TYR A C 1
ATOM 1465 O O . TYR A 1 185 ? -24.677 10.703 35.733 1.00 80.31 185 TYR A O 1
ATOM 1473 N N . LEU A 1 186 ? -23.934 12.195 34.220 1.00 81.19 186 LEU A N 1
ATOM 1474 C CA . LEU A 1 186 ? -24.408 13.382 34.942 1.00 81.19 186 LEU A CA 1
ATOM 1475 C C . LEU A 1 186 ? -25.933 13.384 35.125 1.00 81.19 186 LEU A C 1
ATOM 1477 O O . LEU A 1 186 ? -26.424 13.721 36.199 1.00 81.19 186 LEU A O 1
ATOM 1481 N N . SER A 1 187 ? -26.692 12.957 34.110 1.00 76.38 187 SER A N 1
ATOM 1482 C CA . SER A 1 187 ? -28.164 12.941 34.167 1.00 76.38 187 SER A CA 1
ATOM 1483 C C . SER A 1 187 ? -28.756 11.890 35.117 1.00 76.38 187 SER A C 1
ATOM 1485 O O . SER A 1 187 ? -29.941 11.950 35.444 1.00 76.38 187 SER A O 1
ATOM 1487 N N . THR A 1 188 ? -27.955 10.916 35.557 1.00 66.88 188 THR A N 1
ATOM 1488 C CA . THR A 1 188 ? -28.454 9.703 36.223 1.00 66.88 188 THR A CA 1
ATOM 1489 C C . THR A 1 188 ? -27.768 9.449 37.572 1.00 66.88 188 THR A C 1
ATOM 1491 O O . THR A 1 188 ? -27.811 8.333 38.089 1.00 66.88 188 THR A O 1
ATOM 1494 N N . LEU A 1 189 ? -27.187 10.491 38.183 1.00 62.69 189 LEU A N 1
ATOM 1495 C CA . LEU A 1 189 ? -26.331 10.436 39.381 1.00 62.69 189 LEU A CA 1
ATOM 1496 C C . LEU A 1 189 ? -26.927 9.674 40.592 1.00 62.69 189 LEU A C 1
ATOM 1498 O O . LEU A 1 189 ? -26.199 9.286 41.507 1.00 62.69 189 LEU A O 1
ATOM 1502 N N . HIS A 1 190 ? -28.244 9.444 40.614 1.00 57.38 190 HIS A N 1
ATOM 1503 C CA . HIS A 1 190 ? -28.961 8.798 41.719 1.00 57.38 190 HIS A CA 1
ATOM 1504 C C . HIS A 1 190 ? -29.596 7.437 41.389 1.00 57.38 190 HIS A C 1
ATOM 1506 O O . HIS A 1 190 ? -30.080 6.773 42.305 1.00 57.38 190 HIS A O 1
ATOM 1512 N N . LYS A 1 191 ? -29.573 6.965 40.132 1.00 64.69 191 LYS A N 1
ATOM 1513 C CA . LYS A 1 191 ? -30.110 5.636 39.775 1.00 64.69 191 LYS A CA 1
ATOM 1514 C C . LYS A 1 191 ? -28.967 4.674 39.466 1.00 64.69 191 LYS A C 1
ATOM 1516 O O . LYS A 1 191 ? -28.217 4.869 38.517 1.00 64.69 191 LYS A O 1
ATOM 1521 N N . LYS A 1 192 ? -28.840 3.627 40.284 1.00 68.56 192 LYS A N 1
ATOM 1522 C CA . LYS A 1 192 ? -27.865 2.549 40.080 1.00 68.56 192 LYS A CA 1
ATOM 1523 C C . LYS A 1 192 ? -28.535 1.379 39.380 1.00 68.56 192 LYS A C 1
ATOM 1525 O O . LYS A 1 192 ? -29.578 0.911 39.837 1.00 68.56 192 LYS A O 1
ATOM 1530 N N . LEU A 1 193 ? -27.899 0.860 38.335 1.00 72.69 193 LEU A N 1
ATOM 1531 C CA . LEU A 1 193 ? -28.318 -0.394 37.731 1.00 72.69 193 LEU A CA 1
ATOM 1532 C C . LEU A 1 193 ? -27.960 -1.550 38.682 1.00 72.69 193 LEU A C 1
ATOM 1534 O O . LEU A 1 193 ? -26.786 -1.828 38.935 1.00 72.69 193 LEU A O 1
ATOM 1538 N N . GLN A 1 194 ? -28.971 -2.213 39.246 1.00 77.25 194 GLN A N 1
ATOM 1539 C CA . GLN A 1 194 ? -28.758 -3.387 40.091 1.00 77.25 194 GLN A CA 1
ATOM 1540 C C . GLN A 1 194 ? -28.568 -4.625 39.212 1.00 77.25 194 GLN A C 1
ATOM 1542 O O . GLN A 1 194 ? -29.524 -5.190 38.688 1.00 77.25 194 GLN A O 1
ATOM 1547 N N . ILE A 1 195 ? -27.314 -5.042 39.042 1.00 80.81 195 ILE A N 1
ATOM 1548 C CA . ILE A 1 195 ? -26.945 -6.263 38.318 1.00 80.81 195 ILE A CA 1
ATOM 1549 C C . ILE A 1 195 ? -26.520 -7.327 39.333 1.00 80.81 195 ILE A C 1
ATOM 1551 O O . ILE A 1 195 ? -25.668 -7.063 40.186 1.00 80.81 195 ILE A O 1
ATOM 1555 N N . LYS A 1 196 ? -27.084 -8.537 39.225 1.00 86.44 196 LYS A N 1
ATOM 1556 C CA . LYS A 1 196 ? -26.688 -9.694 40.046 1.00 86.44 196 LYS A CA 1
ATOM 1557 C C . LYS A 1 196 ? -25.212 -10.036 39.822 1.00 86.44 196 LYS A C 1
ATOM 1559 O O . LYS A 1 196 ? -24.726 -9.980 38.695 1.00 86.44 196 LYS A O 1
ATOM 1564 N N . LEU A 1 197 ? -24.516 -10.456 40.879 1.00 85.81 197 LEU A N 1
ATOM 1565 C CA . LEU A 1 197 ? -23.071 -10.715 40.849 1.00 85.81 197 LEU A CA 1
ATOM 1566 C C . LEU A 1 197 ? -22.652 -11.702 39.745 1.00 85.81 197 LEU A C 1
ATOM 1568 O O . LEU A 1 197 ? -21.730 -11.405 38.995 1.00 85.81 197 LEU A O 1
ATOM 1572 N N . GLY A 1 198 ? -23.359 -12.827 39.588 1.00 86.12 198 GLY A N 1
ATOM 1573 C CA . GLY A 1 198 ? -23.055 -13.801 38.528 1.00 86.12 198 GLY A CA 1
ATOM 1574 C C . GLY A 1 198 ? -23.177 -13.218 37.114 1.00 86.12 198 GLY A C 1
ATOM 1575 O O . GLY A 1 198 ? -22.375 -13.527 36.239 1.00 86.12 198 GLY A O 1
ATOM 1576 N N . PHE A 1 199 ? -24.119 -12.294 36.905 1.00 86.88 199 PHE A N 1
ATOM 1577 C CA . PHE A 1 199 ? -24.296 -11.627 35.616 1.00 86.88 199 PHE A CA 1
ATOM 1578 C C . PHE A 1 199 ? -23.204 -10.581 35.348 1.00 86.88 199 PHE A C 1
ATOM 1580 O O . PHE A 1 199 ? -22.846 -10.358 34.197 1.00 86.88 199 PHE A O 1
ATOM 1587 N N . LYS A 1 200 ? -22.621 -9.978 36.395 1.00 86.75 200 LYS A N 1
ATOM 1588 C CA . LYS A 1 200 ? -21.446 -9.102 36.252 1.00 86.75 200 LYS A CA 1
ATOM 1589 C C . LYS A 1 200 ? -20.234 -9.861 35.715 1.00 86.75 200 LYS A C 1
ATOM 1591 O O . LYS A 1 200 ? -19.590 -9.381 34.791 1.00 86.75 200 LYS A O 1
ATOM 1596 N N . TRP A 1 201 ? -19.964 -11.051 36.254 1.00 88.62 201 TRP A N 1
ATOM 1597 C CA . TRP A 1 201 ? -18.888 -11.921 35.764 1.00 88.62 201 TRP A CA 1
ATOM 1598 C C . TRP A 1 201 ? -19.106 -12.336 34.312 1.00 88.62 201 TRP A C 1
ATOM 1600 O O . TRP A 1 201 ? -18.195 -12.215 33.497 1.00 88.62 201 TRP A O 1
ATOM 1610 N N . LEU A 1 202 ? -20.330 -12.759 33.978 1.00 90.44 202 LEU A N 1
ATOM 1611 C CA . LEU A 1 202 ? -20.686 -13.123 32.609 1.00 90.44 202 LEU A CA 1
ATOM 1612 C C . LEU A 1 202 ? -20.489 -11.947 31.639 1.00 90.44 202 LEU A C 1
ATOM 1614 O O . LEU A 1 202 ? -19.906 -12.127 30.574 1.00 90.44 202 LEU A O 1
ATOM 1618 N N . LEU A 1 203 ? -20.916 -10.738 32.022 1.00 87.94 203 LEU A N 1
ATOM 1619 C CA . LEU A 1 203 ? -20.717 -9.533 31.215 1.00 87.94 203 LEU A CA 1
ATOM 1620 C C . LEU A 1 203 ? -19.231 -9.269 30.945 1.00 87.94 203 LEU A C 1
ATOM 1622 O O . LEU A 1 203 ? -18.867 -9.055 29.796 1.00 87.94 203 LEU A O 1
ATOM 1626 N N . CYS A 1 204 ? -18.358 -9.339 31.951 1.00 89.31 204 CYS A N 1
ATOM 1627 C CA . CYS A 1 204 ? -16.926 -9.094 31.741 1.00 89.31 204 CYS A CA 1
ATOM 1628 C C . CYS A 1 204 ? -16.277 -10.060 30.734 1.00 89.31 204 CYS A C 1
ATOM 1630 O O . CYS A 1 204 ? -15.346 -9.661 30.043 1.00 89.31 204 CYS A O 1
ATOM 1632 N N . LEU A 1 205 ? -16.771 -11.299 30.629 1.00 89.88 205 LEU A N 1
ATOM 1633 C CA . LEU A 1 205 ? -16.266 -12.292 29.672 1.00 89.88 205 LEU A CA 1
ATOM 1634 C C . LEU A 1 205 ? -16.861 -12.123 28.267 1.00 89.88 205 LEU A C 1
ATOM 1636 O O . LEU A 1 205 ? -16.171 -12.322 27.273 1.00 89.88 205 LEU A O 1
ATOM 1640 N N . VAL A 1 206 ? -18.137 -11.741 28.169 1.00 92.44 206 VAL A N 1
ATOM 1641 C CA . VAL A 1 206 ? -18.841 -11.626 26.880 1.00 92.44 206 VAL A CA 1
ATOM 1642 C C . VAL A 1 206 ? -18.567 -10.289 26.185 1.00 92.44 206 VAL A C 1
ATOM 1644 O O . VAL A 1 206 ? -18.457 -10.241 24.962 1.00 92.44 206 VAL A O 1
ATOM 1647 N N . LEU A 1 207 ? -18.433 -9.188 26.931 1.00 92.25 207 LEU A N 1
ATOM 1648 C CA . LEU A 1 207 ? -18.277 -7.847 26.353 1.00 92.25 207 LEU A CA 1
ATOM 1649 C C . LEU A 1 207 ? -17.033 -7.668 25.463 1.00 92.25 207 LEU A C 1
ATOM 1651 O O . LEU A 1 207 ? -17.172 -7.033 24.419 1.00 92.25 207 LEU A O 1
ATOM 1655 N N . PRO A 1 208 ? -15.856 -8.248 25.768 1.00 92.88 208 PRO A N 1
ATOM 1656 C CA . PRO A 1 208 ? -14.719 -8.238 24.846 1.00 92.88 208 PRO A CA 1
ATOM 1657 C C . PRO A 1 208 ? -15.039 -8.803 23.454 1.00 92.88 208 PRO A C 1
ATOM 1659 O O . PRO A 1 208 ? -14.591 -8.259 22.446 1.00 92.88 208 PRO A O 1
ATOM 1662 N N . VAL A 1 209 ? -15.875 -9.847 23.376 1.00 93.00 209 VAL A N 1
ATOM 1663 C CA . VAL A 1 209 ? -16.334 -10.413 22.095 1.00 93.00 209 VAL A CA 1
ATOM 1664 C C . VAL A 1 209 ? -17.204 -9.403 21.345 1.00 93.00 209 VAL A C 1
ATOM 1666 O O . VAL A 1 209 ? -17.059 -9.232 20.138 1.00 93.00 209 VAL A O 1
ATOM 1669 N N . VAL A 1 210 ? -18.067 -8.674 22.057 1.00 93.38 210 VAL A N 1
ATOM 1670 C CA . VAL A 1 210 ? -18.893 -7.607 21.470 1.00 93.38 210 VAL A CA 1
ATOM 1671 C C . VAL A 1 210 ? -18.028 -6.452 20.951 1.00 93.38 210 VAL A C 1
ATOM 1673 O O . VAL A 1 210 ? -18.301 -5.928 19.872 1.00 93.38 210 VAL A O 1
ATOM 1676 N N . VAL A 1 211 ? -16.960 -6.076 21.668 1.00 93.94 211 VAL A N 1
ATOM 1677 C CA . VAL A 1 211 ? -15.986 -5.077 21.188 1.00 93.94 211 VAL A CA 1
ATOM 1678 C C . VAL A 1 211 ? -15.336 -5.529 19.887 1.00 93.94 211 VAL A C 1
ATOM 1680 O O . VAL A 1 211 ? -15.247 -4.737 18.951 1.00 93.94 211 VAL A O 1
ATOM 1683 N N . TRP A 1 212 ? -14.921 -6.794 19.807 1.00 94.06 212 TRP A N 1
ATOM 1684 C CA . TRP A 1 212 ? -14.350 -7.356 18.586 1.00 94.06 212 TRP A CA 1
ATOM 1685 C C . TRP A 1 212 ? -15.344 -7.335 17.416 1.00 94.06 212 TRP A C 1
ATOM 1687 O O . TRP A 1 212 ? -14.987 -6.903 16.324 1.00 94.06 212 TRP A O 1
ATOM 1697 N N . ILE A 1 213 ? -16.615 -7.683 17.645 1.00 92.94 213 ILE A N 1
ATOM 1698 C CA . ILE A 1 213 ? -17.659 -7.585 16.610 1.00 92.94 213 ILE A CA 1
ATOM 1699 C C . ILE A 1 213 ? -17.814 -6.138 16.123 1.00 92.94 213 ILE A C 1
ATOM 1701 O O . ILE A 1 213 ? -17.845 -5.898 14.916 1.00 92.94 213 ILE A O 1
ATOM 1705 N N . PHE A 1 214 ? -17.883 -5.157 17.030 1.00 93.44 214 PHE A N 1
ATOM 1706 C CA . PHE A 1 214 ? -17.946 -3.748 16.629 1.00 93.44 214 PHE A CA 1
ATOM 1707 C C . PHE A 1 214 ? -16.702 -3.309 15.865 1.00 93.44 214 PHE A C 1
ATOM 1709 O O . PHE A 1 214 ? -16.824 -2.585 14.880 1.00 93.44 214 PHE A O 1
ATOM 1716 N N . GLN A 1 215 ? -15.518 -3.751 16.288 1.00 91.69 215 GLN A N 1
ATOM 1717 C CA . GLN A 1 215 ? -14.283 -3.468 15.573 1.00 91.69 215 GLN A CA 1
ATOM 1718 C C . GLN A 1 215 ? -14.344 -4.015 14.147 1.00 91.69 215 GLN A C 1
ATOM 1720 O O . GLN A 1 215 ? -14.048 -3.263 13.225 1.00 91.69 215 GLN A O 1
ATOM 1725 N N . LEU A 1 216 ? -14.789 -5.258 13.964 1.00 88.62 216 LEU A N 1
ATOM 1726 C CA . LEU A 1 216 ? -14.940 -5.887 12.655 1.00 88.62 216 LEU A CA 1
ATOM 1727 C C . LEU A 1 216 ? -15.925 -5.105 11.774 1.00 88.62 216 LEU A C 1
ATOM 1729 O O . LEU A 1 216 ? -15.603 -4.794 10.630 1.00 88.62 216 LEU A O 1
ATOM 1733 N N . ILE A 1 217 ? -17.083 -4.710 12.314 1.00 89.50 217 ILE A N 1
ATOM 1734 C CA . ILE A 1 217 ? -18.064 -3.884 11.590 1.00 89.50 217 ILE A CA 1
ATOM 1735 C C . ILE A 1 217 ? -17.440 -2.553 11.149 1.00 89.50 217 ILE A C 1
ATOM 1737 O O . ILE A 1 217 ? -17.595 -2.162 9.994 1.00 89.50 217 ILE A O 1
ATOM 1741 N N . ILE A 1 218 ? -16.717 -1.864 12.038 1.00 89.00 218 ILE A N 1
ATOM 1742 C CA . ILE A 1 218 ? -16.042 -0.598 11.716 1.00 89.00 218 ILE A CA 1
ATOM 1743 C C . ILE A 1 218 ? -15.000 -0.813 10.612 1.00 89.00 218 ILE A C 1
ATOM 1745 O O . ILE A 1 218 ? -14.961 -0.045 9.656 1.00 89.00 218 ILE A O 1
ATOM 1749 N N . THR A 1 219 ? -14.185 -1.862 10.705 1.00 84.69 219 THR A N 1
ATOM 1750 C CA . THR A 1 219 ? -13.161 -2.178 9.702 1.00 84.69 219 THR A CA 1
ATOM 1751 C C . THR A 1 219 ? -13.778 -2.470 8.327 1.00 84.69 219 THR A C 1
ATOM 1753 O O . THR A 1 219 ? -13.316 -1.918 7.329 1.00 84.69 219 THR A O 1
ATOM 1756 N N . LEU A 1 220 ? -14.877 -3.234 8.275 1.00 85.31 220 LEU A N 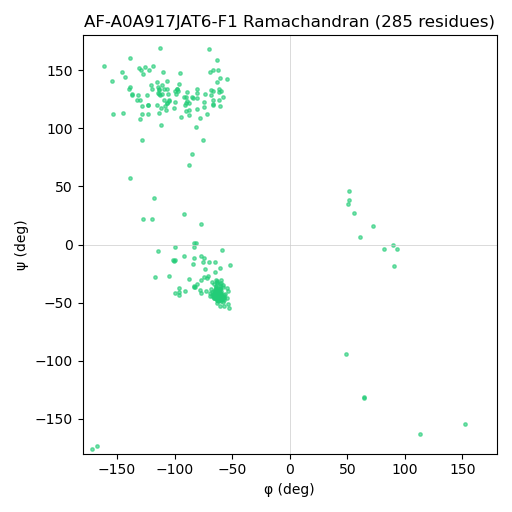1
ATOM 1757 C CA . LEU A 1 220 ? -15.623 -3.486 7.035 1.00 85.31 220 LEU A CA 1
ATOM 1758 C C . LEU A 1 220 ? -16.212 -2.201 6.435 1.00 85.31 220 LEU A C 1
ATOM 1760 O O . LEU A 1 220 ? -16.133 -1.992 5.226 1.00 85.31 220 LEU A O 1
ATOM 1764 N N . LEU A 1 221 ? -16.784 -1.322 7.267 1.00 85.44 221 LEU A N 1
ATOM 1765 C CA . LEU A 1 221 ? -17.335 -0.036 6.819 1.00 85.44 221 LEU A CA 1
ATOM 1766 C C . LEU A 1 221 ? -16.263 0.893 6.245 1.00 85.44 221 LEU A C 1
ATOM 1768 O O . LEU A 1 221 ? -16.550 1.690 5.355 1.00 85.44 221 LEU A O 1
ATOM 1772 N N . LEU A 1 222 ? -15.032 0.784 6.740 1.00 81.00 222 LEU A N 1
ATOM 1773 C CA . LEU A 1 222 ? -13.889 1.552 6.254 1.00 81.00 222 LEU A CA 1
ATOM 1774 C C . LEU A 1 222 ? -13.237 0.926 5.009 1.00 81.00 222 LEU A C 1
ATOM 1776 O O . LEU A 1 222 ? -12.275 1.484 4.486 1.00 81.00 222 LEU A O 1
ATOM 1780 N N . GLY A 1 223 ? -13.777 -0.191 4.506 1.00 70.25 223 GLY A N 1
ATOM 1781 C CA . GLY A 1 223 ? -13.328 -0.847 3.277 1.00 70.25 223 GLY A CA 1
ATOM 1782 C C . GLY A 1 223 ? -11.978 -1.554 3.401 1.00 70.25 223 GLY A C 1
ATOM 1783 O O . GLY A 1 223 ? -11.368 -1.892 2.384 1.00 70.25 223 GLY A O 1
ATOM 1784 N N . ASP A 1 224 ? -11.505 -1.787 4.626 1.00 67.12 224 ASP A N 1
ATOM 1785 C CA . ASP A 1 224 ? -10.202 -2.394 4.890 1.00 67.12 224 ASP A CA 1
ATOM 1786 C C . ASP A 1 224 ? -10.306 -3.928 4.908 1.00 67.12 224 ASP A C 1
ATOM 1788 O O . ASP A 1 224 ? -10.267 -4.592 5.940 1.00 67.12 224 ASP A O 1
ATOM 1792 N N . ASN A 1 225 ? -10.560 -4.503 3.731 1.00 59.94 225 ASN A N 1
ATOM 1793 C CA . ASN A 1 225 ? -10.995 -5.901 3.602 1.00 59.94 225 ASN A CA 1
ATOM 1794 C C . ASN A 1 225 ? -9.845 -6.910 3.419 1.00 59.94 225 ASN A C 1
ATOM 1796 O O . ASN A 1 225 ? -10.038 -7.940 2.781 1.00 59.94 225 ASN A O 1
ATOM 1800 N N . HIS A 1 226 ? -8.635 -6.607 3.896 1.00 61.47 226 HIS A N 1
ATOM 1801 C CA . HIS A 1 226 ? -7.429 -7.392 3.575 1.00 61.47 226 HIS A CA 1
ATOM 1802 C C . HIS A 1 226 ? -6.801 -8.028 4.813 1.00 61.47 226 HIS A C 1
ATOM 1804 O O . HIS A 1 226 ? -5.582 -8.069 4.938 1.00 61.47 226 HIS A O 1
ATOM 1810 N N . HIS A 1 227 ? -7.635 -8.532 5.721 1.00 64.50 227 HIS A N 1
ATOM 1811 C CA . HIS A 1 227 ? -7.144 -9.292 6.863 1.00 64.50 227 HIS A CA 1
ATOM 1812 C C . HIS A 1 227 ? -7.052 -10.771 6.530 1.00 64.50 227 HIS A C 1
ATOM 1814 O O . HIS A 1 227 ? -8.041 -11.404 6.158 1.00 64.50 227 HIS A O 1
ATOM 1820 N N . ASP A 1 228 ? -5.851 -11.315 6.706 1.00 74.19 228 ASP A N 1
ATOM 1821 C CA . ASP A 1 228 ? -5.656 -12.756 6.778 1.00 74.19 228 ASP A CA 1
ATOM 1822 C C . ASP A 1 228 ? -6.432 -13.306 7.992 1.00 74.19 228 ASP A C 1
ATOM 1824 O O . ASP A 1 228 ? -6.599 -12.632 9.016 1.00 74.19 228 ASP A O 1
ATOM 1828 N N . ILE A 1 229 ? -6.893 -14.551 7.898 1.00 79.81 229 ILE A N 1
ATOM 1829 C CA . ILE A 1 229 ? -7.538 -15.283 8.991 1.00 79.81 229 ILE A CA 1
ATOM 1830 C C . ILE A 1 229 ? -6.632 -15.274 10.230 1.00 79.81 229 ILE A C 1
ATOM 1832 O O . ILE A 1 229 ? -7.116 -15.068 11.344 1.00 79.81 229 ILE A O 1
ATOM 1836 N N . PHE A 1 230 ? -5.316 -15.426 10.048 1.00 83.44 230 PHE A N 1
ATOM 1837 C CA . PHE A 1 230 ? -4.358 -15.364 11.155 1.00 83.44 230 PHE A CA 1
ATOM 1838 C C . PHE A 1 230 ? -4.310 -13.985 11.824 1.00 83.44 230 PHE A C 1
ATOM 1840 O O . PHE A 1 230 ? -4.272 -13.902 13.053 1.00 83.44 230 PHE A O 1
ATOM 1847 N N . GLU A 1 231 ? -4.368 -12.904 11.042 1.00 81.94 231 GLU A N 1
ATOM 1848 C CA . GLU A 1 231 ? -4.395 -11.538 11.571 1.00 81.94 231 GLU A CA 1
ATOM 1849 C C . GLU A 1 231 ? -5.690 -11.284 12.358 1.00 81.94 231 GLU A C 1
ATOM 1851 O O . GLU A 1 231 ? -5.652 -10.752 13.467 1.00 81.94 231 GLU A O 1
ATOM 1856 N N . MET A 1 232 ? -6.834 -11.740 11.838 1.00 84.38 232 MET A N 1
ATOM 1857 C CA . MET A 1 232 ? -8.133 -11.635 12.513 1.00 84.38 232 MET A CA 1
ATOM 1858 C C . MET A 1 232 ? -8.153 -12.363 13.861 1.00 84.38 232 MET A C 1
ATOM 1860 O O . MET A 1 232 ? -8.647 -11.816 14.851 1.00 84.38 232 MET A O 1
ATOM 1864 N N . VAL A 1 233 ? -7.583 -13.570 13.924 1.00 87.94 233 VAL A N 1
ATOM 1865 C CA . VAL A 1 233 ? -7.467 -14.343 15.170 1.00 87.94 233 VAL A CA 1
ATOM 1866 C C . VAL A 1 233 ? -6.527 -13.650 16.162 1.00 87.94 233 VAL A C 1
ATOM 1868 O O . VAL A 1 233 ? -6.850 -13.550 17.347 1.00 87.94 233 VAL A O 1
ATOM 1871 N N . ALA A 1 234 ? -5.393 -13.118 15.701 1.00 88.88 234 ALA A N 1
ATOM 1872 C CA . ALA A 1 234 ? -4.465 -12.380 16.557 1.00 88.88 234 ALA A CA 1
ATOM 1873 C C . ALA A 1 234 ? -5.106 -11.106 17.139 1.00 88.88 234 ALA A C 1
ATOM 1875 O O . ALA A 1 234 ? -5.002 -10.855 18.343 1.00 88.88 234 ALA A O 1
ATOM 1876 N N . ILE A 1 235 ? -5.828 -10.340 16.312 1.00 89.06 235 ILE A N 1
ATOM 1877 C CA . ILE A 1 235 ? -6.579 -9.151 16.738 1.00 89.06 235 ILE A CA 1
ATOM 1878 C C . ILE A 1 235 ? -7.639 -9.524 17.777 1.00 89.06 235 ILE A C 1
ATOM 1880 O O . ILE A 1 235 ? -7.776 -8.815 18.774 1.00 89.06 235 ILE A O 1
ATOM 1884 N N . PHE A 1 236 ? -8.351 -10.642 17.590 1.00 91.62 236 PHE A N 1
ATOM 1885 C CA . PHE A 1 236 ? -9.323 -11.133 18.566 1.00 91.62 236 PHE A CA 1
ATOM 1886 C C . PHE A 1 236 ? -8.684 -11.362 19.940 1.00 91.62 236 PHE A C 1
ATOM 1888 O O . PHE A 1 236 ? -9.157 -10.804 20.930 1.00 91.62 236 PHE A O 1
ATOM 1895 N N . PHE A 1 237 ? -7.587 -12.124 20.015 1.00 93.00 237 PHE A N 1
ATOM 1896 C CA . PHE A 1 237 ? -6.911 -12.383 21.291 1.00 93.00 237 PHE A CA 1
ATOM 1897 C C . PHE A 1 237 ? -6.374 -11.103 21.933 1.00 93.00 237 PHE A C 1
ATOM 1899 O O . PHE A 1 237 ? -6.524 -10.910 23.140 1.00 93.00 237 PHE A O 1
ATOM 1906 N N . LEU A 1 238 ? -5.789 -10.208 21.137 1.00 92.44 238 LEU A N 1
ATOM 1907 C CA . LEU A 1 238 ? -5.234 -8.950 21.628 1.00 92.44 238 LEU A CA 1
ATOM 1908 C C . LEU A 1 238 ? -6.325 -8.022 22.182 1.00 92.44 238 LEU A C 1
ATOM 1910 O O . LEU A 1 238 ? -6.171 -7.468 23.275 1.00 92.44 238 LEU A O 1
ATOM 1914 N N . LEU A 1 239 ? -7.456 -7.890 21.483 1.00 91.75 239 LEU A N 1
ATOM 1915 C CA . LEU A 1 239 ? -8.624 -7.161 21.983 1.00 91.75 239 LEU A CA 1
ATOM 1916 C C . LEU A 1 239 ? -9.198 -7.818 23.234 1.00 91.75 239 LEU A C 1
ATOM 1918 O O . LEU A 1 239 ? -9.540 -7.121 24.188 1.00 91.75 239 LEU A O 1
ATOM 1922 N N . TYR A 1 240 ? -9.276 -9.146 23.265 1.00 92.75 240 TYR A N 1
ATOM 1923 C CA . TYR A 1 240 ? -9.831 -9.866 24.403 1.00 92.75 240 TYR A CA 1
ATOM 1924 C C . TYR A 1 240 ? -8.993 -9.649 25.668 1.00 92.75 240 TYR A C 1
ATOM 1926 O O . TYR A 1 240 ? -9.522 -9.240 26.700 1.00 92.75 240 TYR A O 1
ATOM 1934 N N . ILE A 1 241 ? -7.675 -9.849 25.579 1.00 93.62 241 ILE A N 1
ATOM 1935 C CA . ILE A 1 241 ? -6.743 -9.688 26.704 1.00 93.62 241 ILE A CA 1
ATOM 1936 C C . ILE A 1 241 ? -6.690 -8.233 27.184 1.00 93.62 241 ILE A C 1
ATOM 1938 O O . ILE A 1 241 ? -6.605 -7.996 28.387 1.00 93.62 241 ILE A O 1
ATOM 1942 N N . SER A 1 242 ? -6.769 -7.256 26.275 1.00 91.50 242 SER A N 1
ATOM 1943 C CA . SER A 1 242 ? -6.715 -5.833 26.638 1.00 91.50 242 SER A CA 1
ATOM 1944 C C . SER A 1 242 ? -8.029 -5.302 27.219 1.00 91.50 242 SER A C 1
ATOM 1946 O O . SER A 1 242 ? -8.010 -4.560 28.201 1.00 91.50 242 SER A O 1
ATOM 1948 N N . THR A 1 243 ? -9.182 -5.681 26.661 1.00 91.56 243 THR A N 1
ATOM 1949 C CA . THR A 1 243 ? -10.485 -5.123 27.069 1.00 91.56 243 THR A CA 1
ATOM 1950 C C . THR A 1 243 ? -11.125 -5.857 28.242 1.00 91.56 243 THR A C 1
ATOM 1952 O O . THR A 1 243 ? -11.811 -5.224 29.044 1.00 91.56 243 THR A O 1
ATOM 1955 N N . CYS A 1 244 ? -10.871 -7.158 28.412 1.00 91.00 244 CYS A N 1
ATOM 1956 C CA . CYS A 1 244 ? -11.382 -7.944 29.539 1.00 91.00 244 CYS A CA 1
ATOM 1957 C C . CYS A 1 244 ? -11.072 -7.314 30.918 1.00 91.00 244 CYS A C 1
ATOM 1959 O O . CYS A 1 244 ? -12.022 -7.024 31.654 1.00 91.00 244 CYS A O 1
ATOM 1961 N N . PRO A 1 245 ? -9.809 -6.994 31.282 1.00 91.44 245 PRO A N 1
ATOM 1962 C CA . PRO A 1 245 ? -9.508 -6.359 32.569 1.00 91.44 245 PRO A CA 1
ATOM 1963 C C . PRO A 1 245 ? -10.153 -4.970 32.709 1.00 91.44 245 PRO A C 1
ATOM 1965 O O . PRO A 1 245 ? -10.574 -4.590 33.803 1.00 91.44 245 PRO A O 1
ATOM 1968 N N . LEU A 1 246 ? -10.303 -4.225 31.610 1.00 90.31 246 LEU A N 1
ATOM 1969 C CA . LEU A 1 246 ? -10.967 -2.919 31.621 1.00 90.31 246 LEU A CA 1
ATOM 1970 C C . LEU A 1 246 ? -12.467 -3.047 31.910 1.00 90.31 246 LEU A C 1
ATOM 1972 O O . LEU A 1 246 ? -13.013 -2.250 32.674 1.00 90.31 246 LEU A O 1
ATOM 1976 N N . PHE A 1 247 ? -13.135 -4.073 31.379 1.00 90.19 247 PHE A N 1
ATOM 1977 C CA . PHE A 1 247 ? -14.534 -4.339 31.714 1.00 90.19 247 PHE A CA 1
ATOM 1978 C C . PHE A 1 247 ? -14.720 -4.782 33.162 1.00 90.19 247 PHE A C 1
ATOM 1980 O O . PHE A 1 247 ? -15.715 -4.392 33.770 1.00 90.19 247 PHE A O 1
ATOM 1987 N N . PHE A 1 248 ? -13.761 -5.497 33.758 1.00 88.62 248 PHE A N 1
ATOM 1988 C CA . PHE A 1 248 ? -13.783 -5.745 35.202 1.00 88.62 248 PHE A CA 1
ATOM 1989 C C . PHE A 1 248 ? -13.789 -4.438 35.996 1.00 88.62 248 PHE A C 1
ATOM 1991 O O . PHE A 1 248 ? -14.615 -4.267 36.894 1.00 88.62 248 PHE A O 1
ATOM 1998 N N . ILE A 1 249 ? -12.946 -3.477 35.619 1.00 87.38 249 ILE A N 1
ATOM 1999 C CA . ILE A 1 249 ? -12.933 -2.154 36.251 1.00 87.38 249 ILE A CA 1
ATOM 2000 C C . ILE A 1 249 ? -14.277 -1.441 36.035 1.00 87.38 249 ILE A C 1
ATOM 2002 O O . ILE A 1 249 ? -14.881 -0.955 36.990 1.00 87.38 249 ILE A O 1
ATOM 2006 N N . ILE A 1 250 ? -14.806 -1.427 34.810 1.00 85.81 250 ILE A N 1
ATOM 2007 C CA . ILE A 1 250 ? -16.057 -0.723 34.491 1.00 85.81 250 ILE A CA 1
ATOM 2008 C C . ILE A 1 250 ? -17.269 -1.340 35.203 1.00 85.81 250 ILE A C 1
ATOM 2010 O O . ILE A 1 250 ? -18.074 -0.622 35.783 1.00 85.81 250 ILE A O 1
ATOM 2014 N N . VAL A 1 251 ? -17.425 -2.661 35.199 1.00 85.00 251 VAL A N 1
ATOM 2015 C CA . VAL A 1 251 ? -18.627 -3.324 35.736 1.00 85.00 251 VAL A CA 1
ATOM 2016 C C . VAL A 1 251 ? -18.628 -3.375 37.273 1.00 85.00 251 VAL A C 1
ATOM 2018 O O . VAL A 1 251 ? -19.698 -3.363 37.904 1.00 85.00 251 VAL A O 1
ATOM 2021 N N . PHE A 1 252 ? -17.446 -3.444 37.899 1.00 83.38 252 PHE A N 1
ATOM 2022 C CA . PHE A 1 252 ? -17.321 -3.532 39.357 1.00 83.38 252 PHE A CA 1
ATOM 2023 C C . PHE A 1 252 ? -17.070 -2.182 40.034 1.00 83.38 252 PHE A C 1
ATOM 2025 O O . PHE A 1 252 ? -17.713 -1.919 41.053 1.00 83.38 252 PHE A O 1
ATOM 2032 N N . LEU A 1 253 ? -16.190 -1.328 39.493 1.00 81.56 253 LEU A N 1
ATOM 2033 C CA . LEU A 1 253 ? -15.873 -0.026 40.095 1.00 81.56 253 LEU A CA 1
ATOM 2034 C C . LEU A 1 253 ? -16.761 1.106 39.574 1.00 81.56 253 LEU A C 1
ATOM 2036 O O . LEU A 1 253 ? -17.179 1.960 40.361 1.00 81.56 253 LEU A O 1
ATOM 2040 N N . ILE A 1 254 ? -17.078 1.129 38.277 1.00 75.19 254 ILE A N 1
ATOM 2041 C CA . ILE A 1 254 ? -17.891 2.205 37.703 1.00 75.19 254 ILE A CA 1
ATOM 2042 C C . ILE A 1 254 ? -19.376 1.894 37.922 1.00 75.19 254 ILE A C 1
ATOM 2044 O O . ILE A 1 254 ? -19.903 0.831 37.595 1.00 75.19 254 ILE A O 1
ATOM 2048 N N . ARG A 1 255 ? -20.090 2.844 38.530 1.00 68.12 255 ARG A N 1
ATOM 2049 C CA . ARG A 1 255 ? -21.530 2.718 38.781 1.00 68.12 255 ARG A CA 1
ATOM 2050 C C . ARG A 1 255 ? -22.294 2.944 37.478 1.00 68.12 255 ARG A C 1
ATOM 2052 O O . ARG A 1 255 ? -22.665 4.071 37.170 1.00 68.12 255 ARG A O 1
ATOM 2059 N N . LEU A 1 256 ? -22.529 1.864 36.735 1.00 70.50 256 LEU A N 1
ATOM 2060 C CA . LEU A 1 256 ? -23.348 1.877 35.522 1.00 70.50 256 LEU A CA 1
ATOM 2061 C C . LEU A 1 256 ? -24.761 2.389 35.835 1.00 70.50 256 LEU A C 1
ATOM 2063 O O . LEU A 1 256 ? -25.432 1.895 36.750 1.00 70.50 256 LEU A O 1
ATOM 2067 N N . SER A 1 257 ? -25.195 3.396 35.078 1.00 71.31 257 SER A N 1
ATOM 2068 C CA . SER A 1 257 ? -26.454 4.097 35.324 1.00 71.31 257 SER A CA 1
ATOM 2069 C C . SER A 1 257 ? -27.595 3.550 34.466 1.00 71.31 257 SER A C 1
ATOM 2071 O O . SER A 1 257 ? -28.706 3.342 34.958 1.00 71.31 257 SER A O 1
ATOM 2073 N N . LYS A 1 258 ? -27.308 3.243 33.193 1.00 77.88 258 LYS A N 1
ATOM 2074 C CA . LYS A 1 258 ? -28.245 2.673 32.218 1.00 77.88 258 LYS A CA 1
ATOM 2075 C C . LYS A 1 258 ? -27.611 1.474 31.517 1.00 77.88 258 LYS A C 1
ATOM 2077 O O . LYS A 1 258 ? -26.403 1.418 31.332 1.00 77.88 258 LYS A O 1
ATOM 2082 N N . GLN A 1 259 ? -28.437 0.530 31.066 1.00 80.19 259 GLN A N 1
ATOM 2083 C CA . GLN A 1 259 ? -27.964 -0.638 30.303 1.00 80.19 259 GLN A CA 1
ATOM 2084 C C . GLN A 1 259 ? -27.247 -0.231 29.006 1.00 80.19 259 GLN A C 1
ATOM 2086 O O . GLN A 1 259 ? -26.273 -0.867 28.616 1.00 80.19 259 GLN A O 1
ATOM 2091 N N . ILE A 1 260 ? -27.681 0.870 28.384 1.00 84.12 260 ILE A N 1
ATOM 2092 C CA . ILE A 1 260 ? -27.076 1.391 27.154 1.00 84.12 260 ILE A CA 1
ATOM 2093 C C . ILE A 1 260 ? -25.628 1.869 27.351 1.00 84.12 260 ILE A C 1
ATOM 2095 O O . ILE A 1 260 ? -24.857 1.842 26.398 1.00 84.12 260 ILE A O 1
ATOM 2099 N N . ASP A 1 261 ? -25.224 2.221 28.581 1.00 83.38 261 ASP A N 1
ATOM 2100 C CA . ASP A 1 261 ? -23.842 2.625 28.893 1.00 83.38 261 ASP A CA 1
ATOM 2101 C C . ASP A 1 261 ? -22.849 1.521 28.532 1.00 83.38 261 ASP A C 1
ATOM 2103 O O . ASP A 1 261 ? -21.776 1.799 28.009 1.00 83.38 261 ASP A O 1
ATOM 2107 N N . ILE A 1 262 ? -23.234 0.259 28.739 1.00 85.94 262 ILE A N 1
ATOM 2108 C CA . ILE A 1 262 ? -22.405 -0.908 28.421 1.00 85.94 262 ILE A CA 1
ATOM 2109 C C . ILE A 1 262 ? -22.106 -0.966 26.917 1.00 85.94 262 ILE A C 1
ATOM 2111 O O . ILE A 1 262 ? -20.962 -1.193 26.524 1.00 85.94 262 ILE A O 1
ATOM 2115 N N . ILE A 1 263 ? -23.116 -0.716 26.078 1.00 88.56 263 ILE A N 1
ATOM 2116 C CA . ILE A 1 263 ? -22.964 -0.693 24.616 1.00 88.56 263 ILE A CA 1
ATOM 2117 C C . ILE A 1 263 ? -22.057 0.468 24.210 1.00 88.56 263 ILE A C 1
ATOM 2119 O O . ILE A 1 263 ? -21.151 0.289 23.396 1.00 88.56 263 ILE A O 1
ATOM 2123 N N . TRP A 1 264 ? -22.251 1.640 24.817 1.00 89.19 264 TRP A N 1
ATOM 2124 C CA . TRP A 1 264 ? -21.420 2.807 24.546 1.00 89.19 264 TRP A CA 1
ATOM 2125 C C . TRP A 1 264 ? -19.951 2.589 24.935 1.00 89.19 264 TRP A C 1
ATOM 2127 O O . TRP A 1 264 ? -19.065 2.964 24.168 1.00 89.19 264 TRP A O 1
ATOM 2137 N N . TYR A 1 265 ? -19.667 1.930 26.063 1.00 89.56 265 TYR A N 1
ATOM 2138 C CA . TYR A 1 265 ? -18.302 1.523 26.418 1.00 89.56 265 TYR A CA 1
ATOM 2139 C C . TYR A 1 265 ? -17.706 0.545 25.401 1.00 89.56 265 TYR A C 1
ATOM 2141 O O . TYR A 1 265 ? -16.565 0.735 24.984 1.00 89.56 265 TYR A O 1
ATOM 2149 N N . CYS A 1 266 ? -18.473 -0.454 24.946 1.00 91.38 266 CYS A N 1
ATOM 2150 C CA . CYS A 1 266 ? -17.991 -1.402 23.937 1.00 91.38 266 CYS A CA 1
ATOM 2151 C C . CYS A 1 266 ? -17.608 -0.703 22.632 1.00 91.38 266 CYS A C 1
ATOM 2153 O O . CYS A 1 266 ? -16.518 -0.911 22.101 1.00 91.38 266 CYS A O 1
ATOM 2155 N N . LEU A 1 267 ? -18.490 0.166 22.140 1.00 92.19 267 LEU A N 1
ATOM 2156 C CA . LEU A 1 267 ? -18.244 0.925 20.922 1.00 92.19 267 LEU A CA 1
ATOM 2157 C C . LEU A 1 267 ? -17.074 1.908 21.095 1.00 92.19 267 LEU A C 1
ATOM 2159 O O . LEU A 1 267 ? -16.292 2.090 20.168 1.00 92.19 267 LEU A O 1
ATOM 2163 N N . SER A 1 268 ? -16.894 2.486 22.286 1.00 92.31 268 SER A N 1
ATOM 2164 C CA . SER A 1 268 ? -15.761 3.378 22.577 1.00 92.31 268 SER A CA 1
ATOM 2165 C C . SER A 1 268 ? -14.424 2.637 22.523 1.00 92.31 268 SER A C 1
ATOM 2167 O O . SER A 1 268 ? -13.478 3.137 21.919 1.00 92.31 268 SER A O 1
ATOM 2169 N N . PHE A 1 269 ? -14.344 1.427 23.089 1.00 92.75 269 PHE A N 1
ATOM 2170 C CA . PHE A 1 269 ? -13.150 0.585 22.968 1.00 92.75 269 PHE A CA 1
ATOM 2171 C C . PHE A 1 269 ? -12.893 0.146 21.528 1.00 92.75 269 PHE A C 1
ATOM 2173 O O . PHE A 1 269 ? -11.751 0.201 21.075 1.00 92.75 269 PHE A O 1
ATOM 2180 N N . ALA A 1 270 ? -13.941 -0.222 20.785 1.00 92.81 270 ALA A N 1
ATOM 2181 C CA . ALA A 1 270 ? -13.811 -0.578 19.375 1.00 92.81 270 ALA A CA 1
ATOM 2182 C C . ALA A 1 270 ? -13.284 0.601 18.538 1.00 92.81 270 ALA A C 1
ATOM 2184 O O . ALA A 1 270 ? -12.391 0.423 17.710 1.00 92.81 270 ALA A O 1
ATOM 2185 N N . LEU A 1 271 ? -13.784 1.818 18.780 1.00 93.19 271 LEU A N 1
ATOM 2186 C CA . LEU A 1 271 ? -13.294 3.037 18.133 1.00 93.19 271 LEU A CA 1
ATOM 2187 C C . LEU A 1 271 ? -11.842 3.335 18.517 1.00 93.19 271 LEU A C 1
ATOM 2189 O O . LEU A 1 271 ? -11.036 3.613 17.635 1.00 93.19 271 LEU A O 1
ATOM 2193 N N . ALA A 1 272 ? -11.486 3.238 19.801 1.00 93.00 272 ALA A N 1
ATOM 2194 C CA . ALA A 1 272 ? -10.118 3.468 20.270 1.00 93.00 272 ALA A CA 1
ATOM 2195 C C . ALA A 1 272 ? -9.119 2.511 19.622 1.00 93.00 272 ALA A C 1
ATOM 2197 O O . ALA A 1 272 ? -8.064 2.939 19.154 1.00 93.00 272 ALA A O 1
ATOM 2198 N N . PHE A 1 273 ? -9.490 1.238 19.517 1.00 91.81 273 PHE A N 1
ATOM 2199 C CA . PHE A 1 273 ? -8.675 0.246 18.840 1.00 91.81 273 PHE A CA 1
ATOM 2200 C C . PHE A 1 273 ? -8.512 0.540 17.343 1.00 91.81 273 PHE A C 1
ATOM 2202 O O . PHE A 1 273 ? -7.398 0.487 16.826 1.00 91.81 273 PHE A O 1
ATOM 2209 N N . ASN A 1 274 ? -9.595 0.910 16.648 1.00 90.25 274 ASN A N 1
ATOM 2210 C CA . ASN A 1 274 ? -9.527 1.278 15.230 1.00 90.25 274 ASN A CA 1
ATOM 2211 C C . ASN A 1 274 ? -8.689 2.544 14.994 1.00 90.25 274 ASN A C 1
ATOM 2213 O O . ASN A 1 274 ? -7.956 2.598 14.012 1.00 90.25 274 ASN A O 1
ATOM 2217 N N . VAL A 1 275 ? -8.749 3.539 15.888 1.00 91.75 275 VAL A N 1
ATOM 2218 C CA . VAL A 1 275 ? -7.875 4.724 15.820 1.00 91.75 275 VAL A CA 1
ATOM 2219 C C . VAL A 1 275 ? -6.415 4.323 15.984 1.00 91.75 275 VAL A C 1
ATOM 2221 O O . VAL A 1 275 ? -5.585 4.737 15.181 1.00 91.75 275 VAL A O 1
ATOM 2224 N N . TRP A 1 276 ? -6.099 3.505 16.992 1.00 90.88 276 TRP A N 1
ATOM 2225 C CA . TRP A 1 276 ? -4.733 3.034 17.224 1.00 90.88 276 TRP A CA 1
ATOM 2226 C C . TRP A 1 276 ? -4.178 2.276 16.012 1.00 90.88 276 TRP A C 1
ATOM 22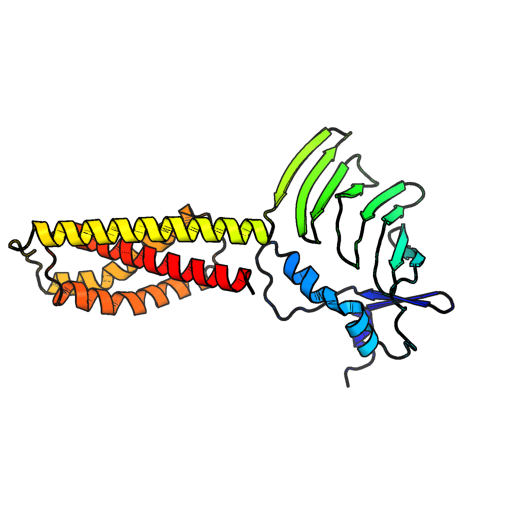28 O O . TRP A 1 276 ? -3.080 2.586 15.547 1.00 90.88 276 TRP A O 1
ATOM 2238 N N . LYS A 1 277 ? -4.965 1.351 15.449 1.00 87.19 277 LYS A N 1
ATOM 2239 C CA . LYS A 1 277 ? -4.602 0.600 14.243 1.00 87.19 277 LYS A CA 1
ATOM 2240 C C . LYS A 1 277 ? -4.384 1.518 13.037 1.00 87.19 277 LYS A C 1
ATOM 2242 O O . LYS A 1 277 ? -3.314 1.488 12.435 1.00 87.19 277 LYS A O 1
ATOM 2247 N N . ALA A 1 278 ? -5.360 2.374 12.727 1.00 87.06 278 ALA A N 1
ATOM 2248 C CA . ALA A 1 278 ? -5.278 3.289 11.590 1.00 87.06 278 ALA A CA 1
ATOM 2249 C C . ALA A 1 278 ? -4.096 4.264 11.718 1.00 87.06 278 ALA A C 1
ATOM 2251 O O . ALA A 1 278 ? -3.451 4.588 10.724 1.00 87.06 278 ALA A O 1
ATOM 2252 N N . TYR A 1 279 ? -3.777 4.703 12.938 1.00 87.69 279 TYR A N 1
ATOM 2253 C CA . TYR A 1 279 ? -2.613 5.544 13.205 1.00 87.69 279 TYR A CA 1
ATOM 2254 C C . TYR A 1 279 ? -1.287 4.799 12.991 1.00 87.69 279 TYR A C 1
ATOM 2256 O O . TYR A 1 279 ? -0.363 5.359 12.404 1.00 87.69 279 TYR A O 1
ATOM 2264 N N . GLY A 1 280 ? -1.193 3.532 13.410 1.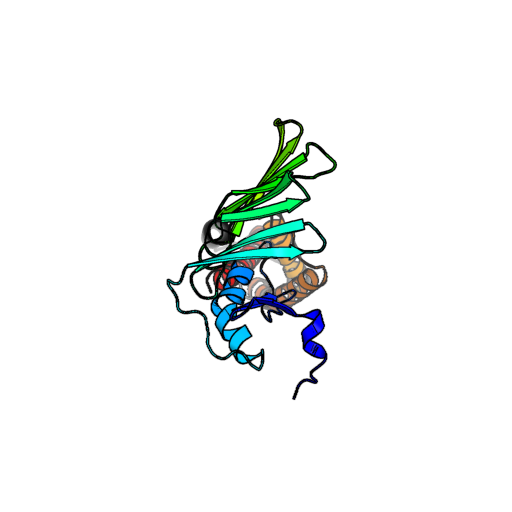00 84.94 280 GLY A N 1
ATOM 2265 C CA . GLY A 1 280 ? -0.028 2.687 13.137 1.00 84.94 280 GLY A CA 1
ATOM 2266 C C . GLY A 1 280 ? 0.224 2.507 11.637 1.00 84.94 280 GLY A C 1
ATOM 2267 O O . GLY A 1 280 ? 1.346 2.696 11.169 1.00 84.94 280 GLY A O 1
ATOM 2268 N N . GLU A 1 281 ? -0.828 2.232 10.867 1.00 81.44 281 GLU A N 1
ATOM 2269 C CA . GLU A 1 281 ? -0.751 2.147 9.402 1.00 81.44 281 GLU A CA 1
ATOM 2270 C C . GLU A 1 281 ? -0.360 3.487 8.767 1.00 81.44 281 GLU A C 1
ATOM 2272 O O . GLU A 1 281 ? 0.494 3.531 7.884 1.00 81.44 281 GLU A O 1
ATOM 2277 N N . PHE A 1 282 ? -0.934 4.596 9.241 1.00 83.94 282 PHE A N 1
ATOM 2278 C CA . PHE A 1 282 ? -0.587 5.937 8.776 1.00 83.94 282 PHE A CA 1
ATOM 2279 C C . PHE A 1 282 ? 0.893 6.269 9.012 1.00 83.94 282 PHE A C 1
ATOM 2281 O O . PHE A 1 282 ? 1.540 6.835 8.129 1.00 83.94 282 PHE A O 1
ATOM 2288 N N . LEU A 1 283 ? 1.449 5.896 10.169 1.00 82.69 283 LEU A N 1
ATOM 2289 C CA . LEU A 1 283 ? 2.873 6.070 10.462 1.00 82.69 283 LEU A CA 1
ATOM 2290 C C . LEU A 1 283 ? 3.747 5.237 9.525 1.00 82.69 283 LEU A C 1
ATOM 2292 O O . LEU A 1 283 ? 4.692 5.775 8.954 1.00 82.69 283 LEU A O 1
ATOM 2296 N N . MET A 1 284 ? 3.409 3.964 9.308 1.00 78.69 284 MET A N 1
ATOM 2297 C CA . MET A 1 284 ? 4.138 3.101 8.368 1.00 78.69 284 MET A CA 1
ATOM 2298 C C . MET A 1 284 ? 4.099 3.657 6.939 1.00 78.69 284 MET A C 1
ATOM 2300 O O . MET A 1 284 ? 5.103 3.622 6.236 1.00 78.69 284 MET A O 1
ATOM 2304 N N . LEU A 1 285 ? 2.970 4.243 6.531 1.00 75.38 285 LEU A N 1
ATOM 2305 C CA . LEU A 1 285 ? 2.825 4.935 5.250 1.00 75.38 285 LEU A CA 1
ATOM 2306 C C . LEU A 1 285 ? 3.503 6.308 5.205 1.00 75.38 285 LEU A C 1
ATOM 2308 O O . LEU A 1 285 ? 3.612 6.879 4.124 1.00 75.38 285 LEU A O 1
ATOM 2312 N N . SER A 1 286 ? 3.954 6.868 6.323 1.00 75.94 286 SER A N 1
ATOM 2313 C CA . SER A 1 286 ? 4.606 8.187 6.367 1.00 75.94 286 SER A CA 1
ATOM 2314 C C . SER A 1 286 ? 6.135 8.105 6.458 1.00 75.94 286 SER A C 1
ATOM 2316 O O . SER A 1 286 ? 6.798 9.113 6.224 1.00 75.94 286 SER A O 1
ATOM 2318 N N . ILE A 1 287 ? 6.682 6.922 6.766 1.00 69.88 287 ILE A N 1
ATOM 2319 C CA . ILE A 1 287 ? 8.126 6.626 6.856 1.00 69.88 287 ILE A CA 1
ATOM 2320 C C . ILE A 1 287 ? 8.668 6.124 5.515 1.00 69.88 287 ILE A C 1
ATOM 2322 O O . ILE A 1 287 ? 9.736 6.608 5.092 1.00 69.88 287 ILE A O 1
#

Solvent-accessible surface area (backbone atoms only — not comparable to full-atom values): 16084 Å² total; per-residue (Å²): 129,86,62,90,74,68,51,65,77,35,40,46,82,44,84,51,97,94,44,79,45,76,46,75,73,61,82,90,69,96,66,82,71,58,88,86,41,37,59,59,55,54,59,67,56,65,52,45,61,62,54,48,57,76,69,47,83,88,69,90,71,82,52,57,78,81,46,71,47,7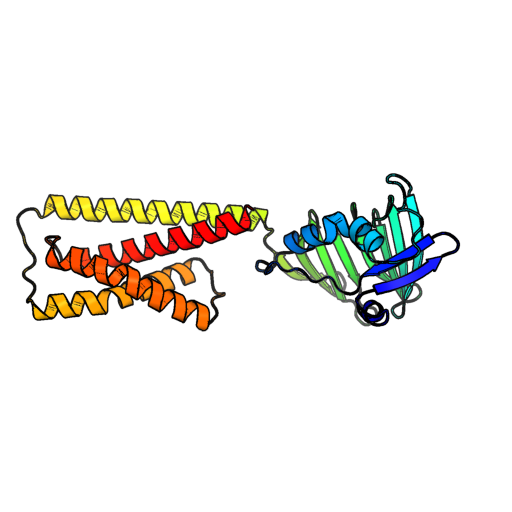5,50,75,46,84,53,100,77,30,41,37,40,43,25,24,41,21,74,30,40,32,42,61,35,38,31,24,47,81,93,44,69,34,35,38,33,33,28,53,82,60,32,46,52,32,63,30,41,38,39,48,94,89,48,70,42,36,40,39,37,32,27,58,89,36,26,61,41,34,42,35,34,25,46,80,90,37,80,74,47,75,48,78,43,74,42,72,69,53,48,47,51,50,48,52,52,51,45,54,52,46,50,53,51,43,54,54,48,52,50,52,52,53,54,50,51,67,76,33,78,85,49,74,57,87,71,58,69,72,58,50,57,51,44,30,66,50,47,28,57,53,19,48,53,47,33,52,52,51,38,55,75,70,65,62,82,81,71,50,71,68,55,52,54,50,51,47,54,53,46,34,69,61,40,26,64,52,36,46,45,44,71,72,71,42,83,52,50,51,82,66,54,58,56,53,51,32,48,45,52,18,42,51,51,50,42,53,52,51,49,55,52,46,51,64,72,70,110

Foldseek 3Di:
DPDPPPCPQQWDWDDDPLDIAIDGPDDDDPDDADVLRLVVVCVRCVCVQVVCVVVDPPDPDWFDAQDKDWDWDQDPQAIWIFIDGTNATAFWIFGDDPPDTQWIAGDHRHAGDAWIWGQDPVFQKIWTFHDHSRGTAKIWIDHPNHTPDIDGDQYLVNVLVLLVVLLVVLVVVLVVLVVVLVVLCVVQVPAFDDDDPVVLLVLLQCLLVVLLVLLVVSCVVSVVPDDDPVNSVVVSVVSNVVCSVVSVCCSPVNRDRDPVSSVSVSNSSSSVVVSVVSVVVSVVSVD
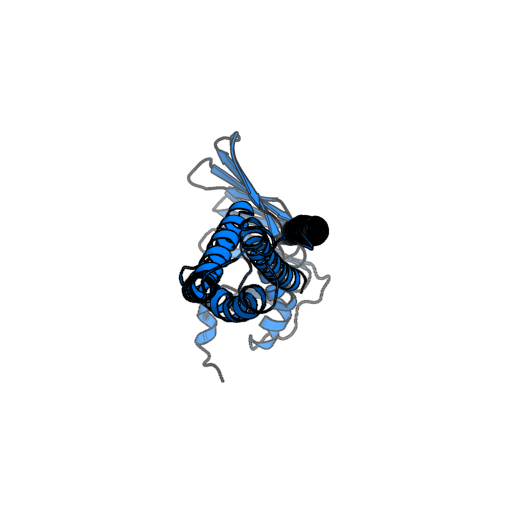
Secondary structure (DSSP, 8-state):
---TTTHHHHEEEEEETTEEEEEE-----SSPPPTT-HHHHHHHGGGHHHHHHHHSTT---PPPTT-EEEEEEEETTEEEEEEEETTEE-EEEEEEETTEEEEEEEEETTEE-SEEEEE-SSSSEEEEEEEETTEEEEEEEEETTEEEEEEE---HHHHHHHHHHHHHHHHHHHHHHHHHHHHHHHHTTT------HHHHHHHHHHHHHHHHHHHHHHHHHTT-----HHHHHHHHHHHHHHHHHHHHHHHHTS---SHHHHHHHHHHHHHHHHHHHHHHHHHHTT-

Organism: NCBI:txid2005073

pLDDT: mean 83.79, std 11.76, range [26.16, 95.25]

Mean predicted aligned error: 10.12 Å